Protein AF-A0A2R7RHM7-F1 (afdb_monomer)

Mean predicted aligned error: 9.83 Å

Nearest PDB structures (foldseek):
  3c5p-assembly1_D  TM=7.969E-01  e=5.702E-11  Bacillus anthracis str. Sterne
  6i4y-assembly1_B-2  TM=5.539E-01  e=7.626E+00  Homo sapiens
  7l3n-assembly1_A  TM=1.048E-01  e=3.727E+00  Severe acute respiratory syndrome coronavirus 2

Radius of gyration: 20.87 Å; Cα contacts (8 Å, |Δi|>4): 486; chains: 1; bounding box: 53×49×62 Å

Sequence (222 aa):
MAEKSLMALKAHSASGGISTESFGTSAWTFRYQTFIADRYVRPAWYDTQTFGGDNRGFGAWHDSFRTRADMTFYFDSRYSIQSMHFGKATGITKEYHCTLHSFNNCSYVKQAQESTDGIRIMDKRAYGSYRVARIEHDSAIPIRPHGAMWGLTPTPGITYTMDVLYWPNGFSVTGFHDGAPSHELWGGWVPGEYIPIMTHNRACDFGPGLAGFCKVNFNIKI

Structure (mmCIF, N/CA/C/O backbone):
data_AF-A0A2R7RHM7-F1
#
_entry.id   AF-A0A2R7RHM7-F1
#
loop_
_atom_site.group_PDB
_atom_site.id
_atom_site.type_symbol
_atom_site.label_atom_id
_atom_site.label_alt_id
_atom_site.label_comp_id
_atom_site.label_asym_id
_atom_site.label_entity_id
_atom_site.label_seq_id
_atom_site.pdbx_PDB_ins_code
_atom_site.Cartn_x
_atom_site.Cartn_y
_atom_site.Cartn_z
_atom_site.occupancy
_atom_site.B_iso_or_equiv
_atom_site.auth_seq_id
_atom_site.auth_comp_id
_atom_site.auth_asym_id
_atom_site.auth_atom_id
_atom_site.pdbx_PDB_model_num
ATOM 1 N N . MET A 1 1 ? -35.047 -8.784 18.116 1.00 36.72 1 MET A N 1
ATOM 2 C CA . MET A 1 1 ? -33.968 -9.206 19.031 1.00 36.72 1 MET A CA 1
ATOM 3 C C . MET A 1 1 ? -33.652 -10.649 18.695 1.00 36.72 1 MET A C 1
ATOM 5 O O . MET A 1 1 ? -34.474 -11.503 18.982 1.00 36.72 1 MET A O 1
ATOM 9 N N . ALA A 1 2 ? -32.556 -10.884 17.977 1.00 29.14 2 ALA A N 1
ATOM 10 C CA . ALA A 1 2 ? -32.079 -12.211 17.604 1.00 29.14 2 ALA A CA 1
ATOM 11 C C . ALA A 1 2 ? -30.579 -12.267 17.927 1.00 29.14 2 ALA A C 1
ATOM 13 O O . ALA A 1 2 ? -29.822 -11.380 17.533 1.00 29.14 2 ALA A O 1
ATOM 14 N N . GLU A 1 3 ? -30.235 -13.252 18.752 1.00 30.03 3 GLU A N 1
ATOM 15 C CA . GLU A 1 3 ? -28.944 -13.573 19.369 1.00 30.03 3 GLU A CA 1
ATOM 16 C C . GLU A 1 3 ? -27.804 -13.688 18.347 1.00 30.03 3 GLU A C 1
ATOM 18 O O . GLU A 1 3 ? -27.954 -14.277 17.283 1.00 30.03 3 GLU A O 1
ATOM 23 N N . LYS A 1 4 ? -26.646 -13.058 18.589 1.00 33.94 4 LYS A N 1
ATOM 24 C CA . LYS A 1 4 ? -25.530 -13.647 19.362 1.00 33.94 4 LYS A CA 1
ATOM 25 C C . LYS A 1 4 ? -25.252 -15.111 18.993 1.00 33.94 4 LYS A C 1
ATOM 27 O O . LYS A 1 4 ? -25.330 -15.994 19.837 1.00 33.94 4 LYS A O 1
ATOM 32 N N . SER A 1 5 ? -24.884 -15.368 17.742 1.00 35.22 5 SER A N 1
ATOM 33 C CA . SER A 1 5 ? -24.269 -16.646 17.378 1.00 35.22 5 SER A CA 1
ATOM 34 C C . SER A 1 5 ? -23.241 -16.457 16.272 1.00 35.22 5 SER A C 1
ATOM 36 O O . SER A 1 5 ? -23.480 -16.754 15.112 1.00 35.22 5 SER A O 1
ATOM 38 N N . LEU A 1 6 ? -22.100 -15.886 16.641 1.00 32.69 6 LEU A N 1
ATOM 39 C CA . LEU A 1 6 ? -20.814 -16.054 15.970 1.00 32.69 6 LEU A CA 1
ATOM 40 C C . LEU A 1 6 ? -19.756 -15.543 16.952 1.00 32.69 6 LEU A C 1
ATOM 42 O O . LEU A 1 6 ? -19.958 -14.511 17.581 1.00 32.69 6 LEU A O 1
ATOM 46 N N . MET A 1 7 ? -18.646 -16.267 17.077 1.00 41.66 7 MET A N 1
ATOM 47 C CA . MET A 1 7 ? -17.511 -16.014 17.984 1.00 41.66 7 MET A CA 1
ATOM 48 C C . MET A 1 7 ? -17.576 -16.692 19.361 1.00 41.66 7 MET A C 1
ATOM 50 O O . MET A 1 7 ? -17.367 -16.080 20.402 1.00 41.66 7 MET A O 1
ATOM 54 N N . ALA A 1 8 ? -17.753 -18.013 19.348 1.00 32.62 8 ALA A N 1
ATOM 55 C CA . ALA A 1 8 ? -17.133 -18.885 20.341 1.00 32.62 8 ALA A CA 1
ATOM 56 C C . ALA A 1 8 ? -16.072 -19.740 19.629 1.00 32.62 8 ALA A C 1
ATOM 58 O O . ALA A 1 8 ? -16.381 -20.806 19.096 1.00 32.62 8 ALA A O 1
ATOM 59 N N . LEU A 1 9 ? -14.819 -19.273 19.583 1.00 34.00 9 LEU A N 1
ATOM 60 C CA . LEU A 1 9 ? -13.697 -20.157 19.266 1.00 34.00 9 LEU A CA 1
ATOM 61 C C . LEU A 1 9 ? -13.471 -21.062 20.486 1.00 34.00 9 LEU A C 1
ATOM 63 O O . LEU A 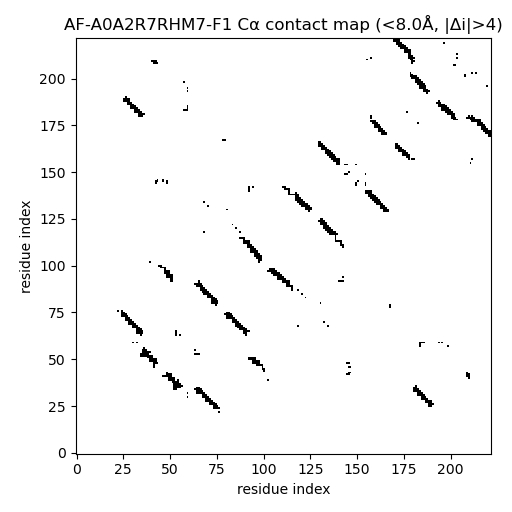1 9 ? -12.973 -20.626 21.522 1.00 34.00 9 LEU A O 1
ATOM 67 N N . LYS A 1 10 ? -13.878 -22.331 20.372 1.00 29.78 10 LYS A N 1
ATOM 68 C CA . LYS A 1 10 ? -13.499 -23.399 21.304 1.00 29.78 10 LYS A CA 1
ATOM 69 C C . LYS A 1 10 ? -11.994 -23.640 21.176 1.00 29.78 10 LYS A C 1
ATOM 71 O O . LYS A 1 10 ? -11.551 -24.270 20.220 1.00 29.78 10 LYS A O 1
ATOM 76 N N . ALA A 1 11 ? -11.224 -23.197 22.162 1.00 33.34 11 ALA A N 1
ATOM 77 C CA . ALA A 1 11 ? -9.890 -23.730 22.395 1.00 33.34 11 ALA A CA 1
ATOM 78 C C . ALA A 1 11 ? -10.031 -25.167 22.931 1.00 33.34 11 ALA A C 1
ATOM 80 O O . ALA A 1 11 ? -10.492 -25.377 24.051 1.00 33.34 11 ALA A O 1
ATOM 81 N N . HIS A 1 12 ? -9.680 -26.169 22.123 1.00 29.77 12 HIS A N 1
ATOM 82 C CA . HIS A 1 12 ? -9.321 -27.490 22.639 1.00 29.77 12 HIS A CA 1
ATOM 83 C C . HIS A 1 12 ? -7.878 -27.391 23.141 1.00 29.77 12 HIS A C 1
ATOM 85 O O . HIS A 1 12 ? -6.960 -27.323 22.326 1.00 29.77 12 HIS A O 1
ATOM 91 N N . SER A 1 13 ? -7.667 -27.358 24.460 1.00 32.72 13 SER A N 1
ATOM 92 C CA . SER A 1 13 ? -6.345 -27.599 25.042 1.00 32.72 13 SER A CA 1
ATOM 93 C C . SER A 1 13 ? -6.304 -28.995 25.658 1.00 32.72 13 SER A C 1
ATOM 95 O O . SER A 1 13 ? -7.173 -29.391 26.437 1.00 32.72 13 SER A O 1
ATOM 97 N N . ALA A 1 14 ? -5.290 -29.759 25.259 1.00 33.41 14 ALA A N 1
ATOM 98 C CA . ALA A 1 14 ? -4.856 -30.931 25.992 1.00 33.41 14 ALA A CA 1
ATOM 99 C C . ALA A 1 14 ? -4.182 -30.478 27.299 1.00 33.41 14 ALA A C 1
ATOM 101 O O . ALA A 1 14 ? -3.513 -29.449 27.361 1.00 33.41 14 ALA A O 1
ATOM 102 N N . SER A 1 15 ? -4.427 -31.270 28.335 1.00 38.25 15 SER A N 1
ATOM 103 C CA . SER A 1 15 ? -4.038 -31.141 29.738 1.00 38.25 15 SER A CA 1
ATOM 104 C C . SER A 1 15 ? -2.627 -30.612 30.032 1.00 38.25 15 SER A C 1
ATOM 106 O O . SER A 1 15 ? -1.645 -31.189 29.567 1.00 38.25 15 SER A O 1
ATOM 108 N N . GLY A 1 16 ? -2.540 -29.660 30.971 1.00 32.72 16 GLY A N 1
ATOM 109 C CA . GLY A 1 16 ? -1.371 -29.500 31.843 1.00 32.72 16 GLY A CA 1
ATOM 110 C C . GLY A 1 16 ? -1.040 -28.061 32.248 1.00 32.72 16 GLY A C 1
ATOM 111 O O . GLY A 1 16 ? -0.305 -27.391 31.538 1.00 32.72 16 GLY A O 1
ATOM 112 N N . GLY A 1 17 ? -1.492 -27.638 33.437 1.00 30.08 17 GLY A N 1
ATOM 113 C CA . GLY A 1 17 ? -0.902 -26.518 34.190 1.00 30.08 17 GLY A CA 1
ATOM 114 C C . GLY A 1 17 ? -1.612 -25.167 34.056 1.00 30.08 17 GLY A C 1
ATOM 115 O O . GLY A 1 17 ? -1.631 -24.551 33.000 1.00 30.08 17 GLY A O 1
ATOM 116 N N . ILE A 1 18 ? -2.182 -24.695 35.165 1.00 42.19 18 ILE A N 1
ATOM 117 C CA . ILE A 1 18 ? -2.870 -23.407 35.296 1.00 42.19 18 ILE A CA 1
ATOM 118 C C . ILE A 1 18 ? -1.846 -22.265 35.384 1.00 42.19 18 ILE A C 1
ATOM 120 O O . ILE A 1 18 ? -1.070 -22.203 36.333 1.00 42.19 18 ILE A O 1
ATOM 124 N N . SER A 1 19 ? -1.948 -21.306 34.464 1.00 31.44 19 SER A N 1
ATOM 125 C CA . SER A 1 19 ? -1.828 -19.875 34.763 1.00 31.44 19 SER A CA 1
ATOM 126 C C . SER A 1 19 ? -2.984 -19.139 34.078 1.00 31.44 19 SER A C 1
ATOM 128 O O . SER A 1 19 ? -2.899 -18.630 32.964 1.00 31.44 19 SER A O 1
ATOM 130 N N . THR A 1 20 ? -4.136 -19.121 34.741 1.00 48.34 20 THR A N 1
ATOM 131 C CA . THR A 1 20 ? -5.203 -18.175 34.417 1.00 48.34 20 THR A CA 1
ATOM 132 C C . THR A 1 20 ? -4.776 -16.800 34.909 1.00 48.34 20 THR A C 1
ATOM 134 O O . THR A 1 20 ? -4.990 -16.518 36.077 1.00 48.34 20 THR A O 1
ATOM 137 N N . GLU A 1 21 ? -4.158 -15.993 34.044 1.00 43.22 21 GLU A N 1
ATOM 138 C CA . GLU A 1 21 ? -4.383 -14.542 33.937 1.00 43.22 21 GLU A CA 1
ATOM 139 C C . GLU A 1 21 ? -3.816 -14.025 32.608 1.00 43.22 21 GLU A C 1
ATOM 141 O O . GLU A 1 21 ? -2.620 -13.827 32.421 1.00 43.22 21 GLU A O 1
ATOM 146 N N . SER A 1 22 ? -4.723 -13.799 31.665 1.00 37.84 22 SER A N 1
ATOM 147 C CA . SER A 1 22 ? -4.556 -12.863 30.564 1.00 37.84 22 SER A CA 1
ATOM 148 C C . SER A 1 22 ? -5.971 -12.510 30.128 1.00 37.84 22 SER A C 1
ATOM 150 O O . SER A 1 22 ? -6.571 -13.183 29.292 1.00 37.84 22 SER A O 1
ATOM 152 N N . PHE A 1 23 ? -6.545 -11.451 30.703 1.00 44.59 23 PHE A N 1
ATOM 153 C CA . PHE A 1 23 ? -7.548 -10.682 29.964 1.00 44.59 23 PHE A CA 1
ATOM 154 C C . PHE A 1 23 ? -6.786 -9.905 28.887 1.00 44.59 23 PHE A C 1
ATOM 156 O O . PHE A 1 23 ? -6.621 -8.691 28.972 1.00 44.59 23 PHE A O 1
ATOM 163 N N . GLY A 1 24 ? -6.206 -10.648 27.939 1.00 47.78 24 GLY A N 1
ATOM 164 C CA . GLY A 1 24 ? -5.398 -10.107 26.866 1.00 47.78 24 GLY A CA 1
ATOM 165 C C . GLY A 1 24 ? -6.271 -9.167 26.062 1.00 47.78 24 GLY A C 1
ATOM 166 O O . GLY A 1 24 ? -7.342 -9.558 25.597 1.00 47.78 24 GLY A O 1
ATOM 167 N N . THR A 1 25 ? -5.839 -7.916 25.953 1.00 58.19 25 THR A N 1
ATOM 168 C CA . THR A 1 25 ? -6.432 -6.922 25.065 1.00 58.19 25 THR A CA 1
ATOM 169 C C . THR A 1 25 ? -6.709 -7.575 23.716 1.00 58.19 25 THR A C 1
ATOM 171 O O . THR A 1 25 ? -5.792 -7.964 22.995 1.00 58.19 25 THR A O 1
ATOM 174 N N . SER A 1 26 ? -7.990 -7.751 23.387 1.00 82.19 26 SER A N 1
ATOM 175 C CA . SER A 1 26 ? -8.360 -8.220 22.056 1.00 82.19 26 SER A CA 1
ATOM 176 C C . SER A 1 26 ? -7.985 -7.098 21.099 1.00 82.19 26 SER A C 1
ATOM 178 O O . SER A 1 26 ? -8.381 -5.952 21.318 1.00 82.19 26 SER A O 1
ATOM 180 N N . ALA A 1 27 ? -7.160 -7.394 20.101 1.00 91.19 27 ALA A N 1
ATOM 181 C CA . ALA A 1 27 ? -6.689 -6.403 19.146 1.00 91.19 27 ALA A CA 1
ATOM 182 C C . ALA A 1 27 ? -7.257 -6.718 17.766 1.00 91.19 27 ALA A C 1
ATOM 184 O O . ALA A 1 27 ? -7.122 -7.844 17.298 1.00 91.19 27 ALA A O 1
ATOM 185 N N . TRP A 1 28 ? -7.877 -5.741 17.112 1.00 93.06 28 TRP A N 1
ATOM 186 C CA . TRP A 1 28 ? -8.301 -5.865 15.717 1.00 93.06 28 TRP A CA 1
ATOM 187 C C . TRP A 1 28 ? -7.399 -5.014 14.841 1.00 93.06 28 TRP A C 1
ATOM 189 O O . TRP A 1 28 ? -7.232 -3.826 15.114 1.00 93.06 28 TRP A O 1
ATOM 199 N N . THR A 1 29 ? -6.858 -5.582 13.768 1.00 95.31 29 THR A N 1
ATOM 200 C CA . THR A 1 29 ? -6.030 -4.834 12.818 1.00 95.31 29 THR A CA 1
ATOM 201 C C . THR A 1 29 ? -6.712 -4.732 11.469 1.00 95.31 29 THR A C 1
ATOM 203 O O . THR A 1 29 ? -7.230 -5.719 10.962 1.00 95.31 29 THR A O 1
ATOM 206 N N . PHE A 1 30 ? -6.651 -3.547 10.869 1.00 96.81 30 PHE A N 1
ATOM 207 C CA . PHE A 1 30 ? -6.853 -3.336 9.442 1.00 96.81 30 PHE A CA 1
ATOM 208 C C . PHE A 1 30 ? -5.502 -3.178 8.764 1.00 96.81 30 PHE A C 1
ATOM 210 O O . PHE A 1 30 ? -4.682 -2.386 9.223 1.00 96.81 30 PHE A O 1
ATOM 217 N N . ARG A 1 31 ? -5.290 -3.892 7.661 1.00 97.06 31 ARG A N 1
ATOM 218 C CA . ARG A 1 31 ? -4.111 -3.763 6.806 1.00 97.06 31 ARG A CA 1
ATOM 219 C C . ARG A 1 31 ? -4.545 -3.351 5.416 1.00 97.06 31 ARG A C 1
ATOM 221 O O . ARG A 1 31 ? -5.221 -4.114 4.733 1.00 97.06 31 ARG A O 1
ATOM 228 N N . TYR A 1 32 ? -4.119 -2.168 5.000 1.00 97.56 32 TYR A N 1
ATOM 229 C CA . TYR A 1 32 ? -4.270 -1.688 3.637 1.00 97.56 32 TYR A CA 1
ATOM 230 C C . TYR A 1 32 ? -2.940 -1.853 2.910 1.00 97.56 32 TYR A C 1
ATOM 232 O O . TYR A 1 32 ? -1.912 -1.369 3.388 1.00 97.56 32 TYR A O 1
ATOM 240 N N . GLN A 1 33 ? -2.941 -2.513 1.758 1.00 96.44 33 GLN A N 1
ATOM 241 C CA . GLN A 1 33 ? -1.763 -2.652 0.910 1.00 96.44 33 GLN A CA 1
ATOM 242 C C . GLN A 1 33 ? -2.075 -2.298 -0.536 1.00 96.44 33 GLN A C 1
ATOM 244 O O . GLN A 1 33 ? -3.191 -2.466 -1.023 1.00 96.44 33 GLN A O 1
ATOM 249 N N . THR A 1 34 ? -1.043 -1.840 -1.230 1.00 95.56 34 THR A N 1
ATOM 250 C CA . THR A 1 34 ? -1.059 -1.674 -2.680 1.00 95.56 34 THR A CA 1
ATOM 251 C C . THR A 1 34 ? 0.052 -2.503 -3.302 1.00 95.56 34 THR A C 1
ATOM 253 O O . THR A 1 34 ? 1.104 -2.706 -2.688 1.00 95.56 34 THR A O 1
ATOM 256 N N . PHE A 1 35 ? -0.163 -3.027 -4.507 1.00 95.19 35 PHE A N 1
ATOM 257 C CA . PHE A 1 35 ? 0.847 -3.814 -5.215 1.00 95.19 35 PHE A CA 1
ATOM 258 C C . PHE A 1 35 ? 0.620 -3.861 -6.719 1.00 95.19 35 PHE A C 1
ATOM 260 O O . PHE A 1 35 ? -0.489 -3.707 -7.221 1.00 95.19 35 PHE A O 1
ATOM 267 N N . ILE A 1 36 ? 1.689 -4.139 -7.452 1.00 93.19 36 ILE A N 1
ATOM 268 C CA . ILE A 1 36 ? 1.668 -4.372 -8.890 1.00 93.19 36 ILE A CA 1
ATOM 269 C C . ILE A 1 36 ? 1.701 -5.885 -9.107 1.00 93.19 36 ILE A C 1
ATOM 271 O O . ILE A 1 36 ? 2.746 -6.506 -8.965 1.00 93.19 36 ILE A O 1
ATOM 275 N N . ALA A 1 37 ? 0.558 -6.482 -9.448 1.00 93.75 37 ALA A N 1
ATOM 276 C CA . ALA A 1 37 ? 0.445 -7.929 -9.673 1.00 93.75 37 ALA A CA 1
ATOM 277 C C . ALA A 1 37 ? 1.457 -8.522 -10.678 1.00 93.75 37 ALA A C 1
ATOM 279 O O . ALA A 1 37 ? 1.878 -9.664 -10.520 1.00 93.75 37 ALA A O 1
ATOM 280 N N . ASP A 1 38 ? 1.870 -7.752 -11.687 1.00 92.69 38 ASP A N 1
ATOM 281 C CA . ASP A 1 38 ? 2.785 -8.227 -12.726 1.00 92.69 38 ASP A CA 1
ATOM 282 C C . ASP A 1 38 ? 4.233 -8.224 -12.242 1.00 92.69 38 ASP A C 1
ATOM 284 O O . ASP A 1 38 ? 4.611 -7.493 -11.329 1.00 92.69 38 ASP A O 1
ATOM 288 N N . ARG A 1 39 ? 5.086 -8.993 -12.917 1.00 93.75 39 ARG A N 1
ATOM 289 C CA . ARG A 1 39 ? 6.536 -8.939 -12.699 1.00 93.75 39 ARG A CA 1
ATOM 290 C C . ARG A 1 39 ? 7.166 -7.643 -13.202 1.00 93.75 39 ARG A C 1
ATOM 292 O O . ARG A 1 39 ? 8.095 -7.133 -12.581 1.00 93.75 39 ARG A O 1
ATOM 299 N N . TYR A 1 40 ? 6.676 -7.132 -14.323 1.00 91.94 40 TYR A N 1
ATOM 300 C CA . TYR A 1 40 ? 7.181 -5.931 -14.972 1.00 91.94 40 TYR A CA 1
ATOM 301 C C . TYR A 1 40 ? 6.019 -5.109 -15.507 1.00 91.94 40 TYR A C 1
ATOM 303 O O . TYR A 1 40 ? 5.051 -5.664 -16.024 1.00 91.94 40 TYR A O 1
ATOM 311 N N . VAL A 1 41 ? 6.139 -3.790 -15.420 1.00 88.69 41 VAL A N 1
ATOM 312 C CA . VAL A 1 41 ? 5.184 -2.847 -16.005 1.00 88.69 41 VAL A CA 1
ATOM 313 C C . VAL A 1 41 ? 5.927 -1.738 -16.726 1.00 88.69 41 VAL A C 1
ATOM 315 O O . VAL A 1 41 ? 7.010 -1.327 -16.305 1.00 88.69 41 VAL A O 1
ATOM 318 N N . ARG A 1 42 ? 5.344 -1.232 -17.814 1.00 86.38 42 ARG A N 1
ATOM 319 C CA . ARG A 1 42 ? 5.879 -0.060 -18.510 1.00 86.38 42 ARG A CA 1
ATOM 320 C C . ARG A 1 42 ? 5.023 1.167 -18.243 1.00 86.38 42 ARG A C 1
ATOM 322 O O . ARG A 1 42 ? 3.800 1.063 -18.340 1.00 86.38 42 ARG A O 1
ATOM 329 N N . PRO A 1 43 ? 5.644 2.328 -17.982 1.00 78.94 43 PRO A N 1
ATOM 330 C CA . PRO A 1 43 ? 4.921 3.590 -17.930 1.00 78.94 43 PRO A CA 1
ATOM 331 C C . PRO A 1 43 ? 4.409 4.021 -19.307 1.00 78.94 43 PRO A C 1
ATOM 333 O O . PRO A 1 43 ? 3.347 4.631 -19.396 1.00 78.94 43 PRO A O 1
ATOM 336 N N . ALA A 1 44 ? 5.140 3.691 -20.376 1.00 78.62 44 ALA A N 1
ATOM 337 C CA . ALA A 1 44 ? 4.777 3.988 -21.754 1.00 78.62 44 ALA A CA 1
ATOM 338 C C . ALA A 1 44 ? 5.116 2.803 -22.668 1.00 78.62 44 ALA A C 1
ATOM 340 O O . ALA A 1 44 ? 6.157 2.167 -22.527 1.00 78.62 44 ALA A O 1
ATOM 341 N N . TRP A 1 45 ? 4.240 2.500 -23.628 1.00 76.88 45 TRP A N 1
ATOM 342 C CA . TRP A 1 45 ? 4.395 1.336 -24.511 1.00 76.88 45 TRP A CA 1
ATOM 343 C C . TRP A 1 45 ? 5.563 1.462 -25.505 1.00 76.88 45 TRP A C 1
ATOM 345 O O . TRP A 1 45 ? 6.063 0.443 -25.982 1.00 76.88 45 TRP A O 1
ATOM 355 N N . TYR A 1 46 ? 5.983 2.694 -25.806 1.00 78.44 46 TYR A N 1
ATOM 356 C CA . TYR A 1 46 ? 7.053 3.032 -26.752 1.00 78.44 46 TYR A CA 1
ATOM 357 C C . TYR A 1 46 ? 8.430 3.214 -26.089 1.00 78.44 46 TYR A C 1
ATOM 359 O O . TYR A 1 46 ? 9.398 3.514 -26.782 1.00 78.44 46 TYR A O 1
ATOM 367 N N . ASP A 1 47 ? 8.527 3.068 -24.766 1.00 82.31 47 ASP A N 1
ATOM 368 C CA . ASP A 1 47 ? 9.767 3.255 -24.011 1.00 82.31 47 ASP A CA 1
ATOM 369 C C . ASP A 1 47 ? 10.349 1.908 -23.542 1.00 82.31 47 ASP A C 1
ATOM 371 O O . ASP A 1 47 ? 9.627 0.926 -23.343 1.00 82.31 47 ASP A O 1
ATOM 375 N N . THR A 1 48 ? 11.671 1.847 -23.384 1.00 88.94 48 THR A N 1
ATOM 376 C CA . THR A 1 48 ? 12.391 0.688 -22.834 1.00 88.94 48 THR A CA 1
ATOM 377 C C . THR A 1 48 ? 12.444 0.716 -21.310 1.00 88.94 48 THR A C 1
ATOM 379 O O . THR A 1 48 ? 12.661 -0.336 -20.691 1.00 88.94 48 THR A O 1
ATOM 382 N N . GLN A 1 49 ? 12.195 1.876 -20.691 1.00 91.25 49 GLN A N 1
ATOM 383 C CA . GLN A 1 49 ? 12.075 1.980 -19.245 1.00 91.25 49 GLN A CA 1
ATOM 384 C C . GLN A 1 49 ? 10.948 1.087 -18.728 1.00 91.25 49 GLN A C 1
ATOM 386 O O . GLN A 1 49 ? 9.816 1.089 -19.215 1.00 91.25 49 GLN A O 1
ATOM 391 N N . THR A 1 50 ? 11.276 0.287 -17.725 1.00 91.69 50 THR A N 1
ATOM 392 C CA . THR A 1 50 ? 10.380 -0.704 -17.147 1.00 91.69 50 THR A CA 1
ATOM 393 C C . THR A 1 50 ? 10.526 -0.686 -15.634 1.00 91.69 50 THR A C 1
ATOM 395 O O . THR A 1 50 ? 11.639 -0.656 -15.116 1.00 91.69 50 THR A O 1
ATOM 398 N N . PHE A 1 51 ? 9.414 -0.756 -14.910 1.00 92.75 51 PHE A N 1
ATOM 399 C CA . PHE A 1 51 ? 9.424 -0.925 -13.462 1.00 92.75 51 PHE A CA 1
ATOM 400 C C . PHE A 1 51 ? 9.205 -2.384 -13.087 1.00 92.75 51 PHE A C 1
ATOM 402 O O . PHE A 1 51 ? 8.391 -3.083 -13.693 1.00 92.75 51 PHE A O 1
ATOM 409 N N . GLY A 1 52 ? 9.928 -2.843 -12.068 1.00 94.38 52 GLY A N 1
ATOM 410 C CA . GLY A 1 52 ? 9.632 -4.109 -11.410 1.00 94.38 52 GLY A CA 1
ATOM 411 C C . GLY A 1 52 ? 8.321 -4.004 -10.638 1.00 94.38 52 GLY A C 1
ATOM 412 O O . GLY A 1 52 ? 8.150 -3.086 -9.835 1.00 94.38 52 GLY A O 1
ATOM 413 N N . GLY A 1 53 ? 7.414 -4.943 -10.876 1.00 93.56 53 GLY A N 1
ATOM 414 C CA . GLY A 1 53 ? 6.236 -5.125 -10.042 1.00 93.56 53 GLY A CA 1
ATOM 415 C C . GLY A 1 53 ? 6.483 -6.123 -8.912 1.00 93.56 53 GLY A C 1
ATOM 416 O O . GLY A 1 53 ? 7.610 -6.555 -8.664 1.00 93.56 53 GLY A O 1
ATOM 417 N N . ASP A 1 54 ? 5.416 -6.459 -8.199 1.00 95.81 54 ASP A N 1
ATOM 418 C CA . ASP A 1 54 ? 5.437 -7.325 -7.020 1.00 95.81 54 ASP A CA 1
ATOM 419 C C . ASP A 1 54 ? 5.254 -8.810 -7.366 1.00 95.81 54 ASP A C 1
ATOM 421 O O . ASP A 1 54 ? 5.490 -9.657 -6.508 1.00 95.81 54 ASP A O 1
ATOM 425 N N . ASN A 1 55 ? 4.870 -9.129 -8.613 1.00 95.69 55 ASN A N 1
ATOM 426 C CA . ASN A 1 55 ? 4.712 -10.495 -9.126 1.00 95.69 55 ASN A CA 1
ATOM 427 C C . ASN A 1 55 ? 3.920 -11.416 -8.181 1.00 95.69 55 ASN A C 1
ATOM 429 O O . ASN A 1 55 ? 4.376 -12.506 -7.819 1.00 95.69 55 ASN A O 1
ATOM 433 N N . ARG A 1 56 ? 2.757 -10.950 -7.726 1.00 96.44 56 ARG A N 1
ATOM 434 C CA . ARG A 1 56 ? 1.954 -11.643 -6.717 1.00 96.44 56 ARG A CA 1
ATOM 435 C C . ARG A 1 56 ? 0.461 -11.449 -6.927 1.00 96.44 56 ARG A C 1
ATOM 437 O O . ARG A 1 56 ? 0.039 -10.553 -7.652 1.00 96.44 56 ARG A O 1
ATOM 444 N N . GLY A 1 57 ? -0.324 -12.275 -6.241 1.00 96.50 57 GLY A N 1
ATOM 445 C CA . GLY A 1 57 ? -1.759 -12.076 -6.067 1.00 96.50 57 GLY A CA 1
ATOM 446 C C . GLY A 1 57 ? -2.089 -11.300 -4.791 1.00 96.50 57 GLY A C 1
ATOM 447 O O . GLY A 1 57 ? -1.215 -10.724 -4.138 1.00 96.50 57 GLY A O 1
ATOM 448 N N . PHE A 1 58 ? -3.372 -11.307 -4.446 1.00 96.94 58 PHE A N 1
ATOM 449 C CA . PHE A 1 58 ? -3.883 -10.764 -3.192 1.00 96.94 58 PHE A CA 1
ATOM 450 C C . PHE A 1 58 ? -3.451 -11.623 -2.000 1.00 96.94 58 PHE A C 1
ATOM 452 O O . PHE A 1 58 ? -3.504 -12.851 -2.070 1.00 96.94 58 PHE A O 1
ATOM 459 N N . GLY A 1 59 ? -3.070 -10.981 -0.898 1.00 96.19 59 GLY A N 1
ATOM 460 C CA . GLY A 1 59 ? -2.740 -11.671 0.345 1.00 96.19 59 GLY A CA 1
ATOM 461 C C . GLY A 1 59 ? -2.196 -10.742 1.427 1.00 96.19 59 GLY A C 1
ATOM 462 O O . GLY A 1 59 ? -1.215 -10.032 1.214 1.00 96.19 59 GLY A O 1
ATOM 463 N N . ALA A 1 60 ? -2.780 -10.827 2.625 1.00 94.69 60 ALA A N 1
ATOM 464 C CA . ALA A 1 60 ? -2.463 -9.967 3.772 1.00 94.69 60 ALA A CA 1
ATOM 465 C C . ALA A 1 60 ? -0.999 -10.026 4.246 1.00 94.69 60 ALA A C 1
ATOM 467 O O . ALA A 1 60 ? -0.523 -9.113 4.924 1.00 94.69 60 ALA A O 1
ATOM 468 N N . TRP A 1 61 ? -0.299 -11.122 3.954 1.00 93.81 61 TRP A N 1
ATOM 469 C CA . TRP A 1 61 ? 1.027 -11.429 4.499 1.00 93.81 61 TRP A CA 1
ATOM 470 C C . TRP A 1 61 ? 2.144 -11.339 3.457 1.00 93.81 61 TRP A C 1
ATOM 472 O O . TRP A 1 61 ? 3.266 -11.746 3.726 1.00 93.81 61 TRP A O 1
ATOM 482 N N . HIS A 1 62 ? 1.864 -10.803 2.266 1.00 95.12 62 HIS A N 1
ATOM 483 C CA . HIS A 1 62 ? 2.897 -10.631 1.249 1.00 95.12 62 HIS A CA 1
ATOM 484 C C . HIS A 1 62 ? 3.880 -9.520 1.609 1.00 95.12 62 HIS A C 1
ATOM 486 O O . HIS A 1 62 ? 3.475 -8.371 1.797 1.00 95.12 62 HIS A O 1
ATOM 492 N N . ASP A 1 63 ? 5.172 -9.843 1.596 1.00 93.88 63 ASP A N 1
ATOM 493 C CA . ASP A 1 63 ? 6.258 -8.899 1.892 1.00 93.88 63 ASP A CA 1
ATOM 494 C C . ASP A 1 63 ? 6.614 -7.965 0.728 1.00 93.88 63 ASP A C 1
ATOM 496 O O . ASP A 1 63 ? 7.234 -6.927 0.942 1.00 93.88 63 ASP A O 1
ATOM 500 N N . SER A 1 64 ? 6.190 -8.289 -0.498 1.00 94.88 64 SER A N 1
ATOM 501 C CA . SER A 1 64 ? 6.311 -7.379 -1.644 1.00 94.88 64 SER A CA 1
ATOM 502 C C . SER A 1 64 ? 5.061 -6.511 -1.757 1.00 94.88 64 SER A C 1
ATOM 504 O O . SER A 1 64 ? 3.952 -7.026 -1.873 1.00 94.88 64 SER A O 1
ATOM 506 N N . PHE A 1 65 ? 5.207 -5.193 -1.723 1.00 95.50 65 PHE A N 1
ATOM 507 C CA . PHE A 1 65 ? 4.110 -4.233 -1.866 1.00 95.50 65 PHE A CA 1
ATOM 508 C C . PHE A 1 65 ? 4.658 -2.893 -2.365 1.00 95.50 65 PHE A C 1
ATOM 510 O O . PHE A 1 65 ? 5.858 -2.643 -2.278 1.00 95.50 65 PHE A O 1
ATOM 517 N N . ARG A 1 66 ? 3.786 -2.007 -2.858 1.00 93.81 66 ARG A N 1
ATOM 518 C CA . ARG A 1 66 ? 4.127 -0.603 -3.125 1.00 93.81 66 ARG A CA 1
ATOM 519 C C . ARG A 1 66 ? 3.999 0.213 -1.850 1.00 93.81 66 ARG A C 1
ATOM 521 O O . ARG A 1 66 ? 4.978 0.825 -1.439 1.00 93.81 66 ARG A O 1
ATOM 528 N N . THR A 1 67 ? 2.856 0.134 -1.174 1.00 95.69 67 THR A N 1
ATOM 529 C CA . THR A 1 67 ? 2.646 0.726 0.153 1.00 95.69 67 THR A CA 1
ATOM 530 C C . THR A 1 67 ? 1.861 -0.207 1.071 1.00 95.69 67 THR A C 1
ATOM 532 O O . THR A 1 67 ? 1.122 -1.081 0.614 1.00 95.69 67 THR A O 1
ATOM 535 N N . ARG A 1 68 ? 2.068 -0.055 2.381 1.00 96.81 68 ARG A N 1
ATOM 536 C CA . ARG A 1 68 ? 1.341 -0.747 3.448 1.00 96.81 68 ARG A CA 1
ATOM 537 C C . ARG A 1 68 ? 1.018 0.245 4.557 1.00 96.81 68 ARG A C 1
ATOM 539 O O . ARG A 1 68 ? 1.890 1.005 4.980 1.00 96.81 68 ARG A O 1
ATOM 546 N N . ALA A 1 69 ? -0.206 0.185 5.059 1.00 97.06 69 ALA A N 1
ATOM 547 C CA . ALA A 1 69 ? -0.635 0.904 6.244 1.00 97.06 69 ALA A CA 1
ATOM 548 C C . ALA A 1 69 ? -1.466 -0.023 7.141 1.00 97.06 69 ALA A C 1
ATOM 550 O O . ALA A 1 69 ? -2.446 -0.613 6.689 1.00 97.06 69 ALA A O 1
ATOM 551 N N . ASP A 1 70 ? -1.064 -0.135 8.403 1.00 96.06 70 ASP A N 1
ATOM 552 C CA . ASP A 1 70 ? -1.704 -0.969 9.415 1.00 96.06 70 ASP A CA 1
ATOM 553 C C . ASP A 1 70 ? -2.337 -0.068 10.490 1.00 96.06 70 ASP A C 1
ATOM 555 O O . ASP A 1 70 ? -1.699 0.868 10.980 1.00 96.06 70 ASP A O 1
ATOM 559 N N . MET A 1 71 ? -3.584 -0.353 10.870 1.00 94.88 71 MET A N 1
ATOM 560 C CA . MET A 1 71 ? -4.278 0.280 11.995 1.00 94.88 71 MET A CA 1
ATOM 561 C C . MET A 1 71 ? -4.783 -0.785 12.956 1.00 94.88 71 MET A C 1
ATOM 563 O O . MET A 1 71 ? -5.699 -1.536 12.623 1.00 94.88 71 MET A O 1
ATOM 567 N N . THR A 1 72 ? -4.205 -0.828 14.151 1.00 94.00 72 THR A N 1
ATOM 568 C CA . THR A 1 72 ? -4.552 -1.791 15.194 1.00 94.00 72 THR A CA 1
ATOM 569 C C . THR A 1 72 ? -5.307 -1.097 16.315 1.00 94.00 72 THR A C 1
ATOM 571 O O . THR A 1 72 ? -4.809 -0.146 16.912 1.00 94.00 72 THR A O 1
ATOM 574 N N . PHE A 1 73 ? -6.500 -1.593 16.615 1.00 91.88 73 PHE A N 1
ATOM 575 C CA . PHE A 1 73 ? -7.375 -1.136 17.685 1.00 91.88 73 PHE A CA 1
ATOM 576 C C . PHE A 1 73 ? -7.276 -2.103 18.857 1.00 91.88 73 PHE A C 1
ATOM 578 O O . PHE A 1 73 ? -7.483 -3.301 18.672 1.00 91.88 73 PHE A O 1
ATOM 585 N N . TYR A 1 74 ? -6.997 -1.589 20.052 1.00 90.81 74 TYR A N 1
ATOM 586 C CA . TYR A 1 74 ? -6.942 -2.388 21.273 1.00 90.81 74 TYR A CA 1
ATOM 587 C C . TYR A 1 74 ? -8.181 -2.132 22.115 1.00 90.81 74 TYR A C 1
ATOM 589 O O . TYR A 1 74 ? -8.502 -0.983 22.430 1.00 90.81 74 TYR A O 1
ATOM 597 N N . PHE A 1 75 ? -8.853 -3.214 22.491 1.00 87.50 75 PHE A N 1
ATOM 598 C CA . PHE A 1 75 ? -10.113 -3.172 23.216 1.00 87.50 75 PHE A CA 1
ATOM 599 C C . PHE A 1 75 ? -9.949 -3.636 24.663 1.00 87.50 75 PHE A C 1
ATOM 601 O O . PHE A 1 75 ? -9.143 -4.522 24.958 1.00 87.50 75 PHE A O 1
ATOM 608 N N . ASP A 1 76 ? -10.743 -3.054 25.561 1.00 87.31 76 ASP A N 1
ATOM 609 C CA . ASP A 1 76 ? -10.975 -3.630 26.886 1.00 87.31 76 ASP A CA 1
ATOM 610 C C . ASP A 1 76 ? -12.003 -4.776 26.846 1.00 87.31 76 ASP A C 1
ATOM 612 O O . ASP A 1 76 ? -12.562 -5.121 25.804 1.00 87.31 76 ASP A O 1
ATOM 616 N N . SER A 1 77 ? -12.292 -5.355 28.013 1.00 85.44 77 SER A N 1
ATOM 617 C CA . SER A 1 77 ? -13.268 -6.442 28.171 1.00 85.44 77 SER A CA 1
ATOM 618 C C . SER A 1 77 ? -14.720 -6.049 27.868 1.00 85.44 77 SER A C 1
ATOM 620 O O . SER A 1 77 ? -15.583 -6.921 27.782 1.00 85.44 77 SER A O 1
ATOM 622 N N . ARG A 1 78 ? -15.013 -4.754 27.708 1.00 85.62 78 ARG A N 1
ATOM 623 C CA . ARG A 1 78 ? -16.322 -4.216 27.310 1.00 85.62 78 ARG A CA 1
ATOM 624 C C . ARG A 1 78 ? -16.334 -3.774 25.846 1.00 85.62 78 ARG A C 1
ATOM 626 O O . ARG A 1 78 ? -17.291 -3.123 25.432 1.00 85.62 78 ARG A O 1
ATOM 633 N N . TYR A 1 79 ? -15.295 -4.111 25.080 1.00 83.00 79 TYR A N 1
ATOM 634 C CA . TYR A 1 79 ? -15.107 -3.702 23.691 1.00 83.00 79 TYR A CA 1
ATOM 635 C C . TYR A 1 79 ? -15.022 -2.181 23.494 1.00 83.00 79 TYR A C 1
ATOM 637 O O . TYR A 1 79 ? -15.320 -1.661 22.425 1.00 83.00 79 TYR A O 1
ATOM 645 N N . SER A 1 80 ? -14.576 -1.432 24.502 1.00 85.06 80 SER A N 1
ATOM 646 C CA . SER A 1 80 ? -14.234 -0.019 24.307 1.00 85.06 80 SER A CA 1
ATOM 647 C C . SER A 1 80 ? -12.791 0.110 23.825 1.00 85.06 80 SER A C 1
ATOM 649 O O . SER A 1 80 ? -11.897 -0.556 24.349 1.00 85.06 80 SER A O 1
ATOM 651 N N . ILE A 1 81 ? -12.549 0.981 22.837 1.00 86.44 81 ILE A N 1
ATOM 652 C CA . ILE A 1 81 ? -11.196 1.251 22.327 1.00 86.44 81 ILE A CA 1
ATOM 653 C C . ILE A 1 81 ? -10.380 1.971 23.403 1.00 86.44 81 ILE A C 1
ATOM 655 O O . ILE A 1 81 ? -10.654 3.127 23.741 1.00 86.44 81 ILE A O 1
ATOM 659 N N . GLN A 1 82 ? -9.340 1.299 23.880 1.00 87.50 82 GLN A N 1
ATOM 660 C CA . GLN A 1 82 ? -8.385 1.818 24.854 1.00 87.50 82 GLN A CA 1
ATOM 661 C C . GLN A 1 82 ? -7.255 2.581 24.163 1.00 87.50 82 GLN A C 1
ATOM 663 O O . GLN A 1 82 ? -6.941 3.713 24.532 1.00 87.50 82 GLN A O 1
ATOM 668 N N . SER A 1 83 ? -6.691 2.002 23.105 1.00 88.00 83 SER A N 1
ATOM 669 C CA . SER A 1 83 ? -5.599 2.600 22.339 1.00 88.00 83 SER A CA 1
ATOM 670 C C . SER A 1 83 ? -5.646 2.181 20.873 1.00 88.00 83 SER A C 1
ATOM 672 O O . SER A 1 83 ? -6.374 1.264 20.481 1.00 88.00 83 SER A O 1
ATOM 674 N N . MET A 1 84 ? -4.864 2.882 20.054 1.00 89.62 84 MET A N 1
ATOM 675 C CA . MET A 1 84 ? -4.628 2.531 18.661 1.00 89.62 84 MET A CA 1
ATOM 676 C C . MET A 1 84 ? -3.135 2.575 18.367 1.00 89.62 84 MET A C 1
ATOM 678 O O . MET A 1 84 ? -2.427 3.440 18.882 1.00 89.62 84 MET A O 1
ATOM 682 N N . HIS A 1 85 ? -2.670 1.648 17.538 1.00 92.62 85 HIS A N 1
ATOM 683 C CA . HIS A 1 85 ? -1.313 1.634 17.007 1.00 92.62 85 HIS A CA 1
ATOM 684 C C . HIS A 1 85 ? -1.359 1.689 15.489 1.00 92.62 85 HIS A C 1
ATOM 686 O O . HIS A 1 85 ? -2.229 1.092 14.854 1.00 92.62 85 HIS A O 1
ATOM 692 N N . PHE A 1 86 ? -0.396 2.402 14.917 1.00 94.44 86 PHE A N 1
ATOM 693 C CA . PHE A 1 86 ? -0.323 2.637 13.486 1.00 94.44 86 PHE A CA 1
ATOM 694 C C . PHE A 1 86 ? 1.037 2.202 12.950 1.00 94.44 86 PHE A C 1
ATOM 696 O O . PHE A 1 86 ? 2.073 2.522 13.534 1.00 94.44 86 PHE A O 1
ATOM 703 N N . GLY A 1 87 ? 1.024 1.483 11.832 1.00 95.44 87 GLY A N 1
ATOM 704 C CA . GLY A 1 87 ? 2.213 1.072 11.094 1.00 95.44 87 GLY A CA 1
ATOM 705 C C . GLY A 1 87 ? 2.135 1.566 9.657 1.00 95.44 87 GLY A C 1
ATOM 706 O O . GLY A 1 87 ? 1.060 1.591 9.064 1.00 95.44 87 GLY A O 1
ATOM 707 N N . LYS A 1 88 ? 3.269 1.962 9.081 1.00 96.38 88 LYS A N 1
ATOM 708 C CA . LYS A 1 88 ? 3.352 2.357 7.673 1.00 96.38 88 LYS A CA 1
ATOM 709 C C . LYS A 1 88 ? 4.668 1.908 7.061 1.00 96.38 88 LYS A C 1
ATOM 711 O O . LYS A 1 88 ? 5.701 1.941 7.725 1.00 96.38 88 LYS A O 1
ATOM 716 N N . ALA A 1 89 ? 4.620 1.493 5.802 1.00 96.44 89 ALA A N 1
ATOM 717 C CA . ALA A 1 89 ? 5.790 1.094 5.037 1.00 96.44 89 ALA A CA 1
ATOM 718 C C . ALA A 1 89 ? 5.583 1.364 3.543 1.00 96.44 89 ALA A C 1
ATOM 720 O O . ALA A 1 89 ? 4.469 1.290 3.023 1.00 96.44 89 ALA A O 1
ATOM 721 N N . THR A 1 90 ? 6.681 1.628 2.849 1.00 96.06 90 THR A N 1
ATOM 722 C CA . THR A 1 90 ? 6.763 1.733 1.390 1.00 96.06 90 THR A CA 1
ATOM 723 C C . THR A 1 90 ? 7.703 0.650 0.877 1.00 96.06 90 THR A C 1
ATOM 725 O O . THR A 1 90 ? 8.674 0.295 1.544 1.00 96.06 90 THR A O 1
ATOM 728 N N . GLY A 1 91 ? 7.414 0.090 -0.290 1.00 95.31 91 GLY A N 1
ATOM 729 C CA . GLY A 1 91 ? 8.286 -0.878 -0.939 1.00 95.31 91 GLY A CA 1
ATOM 730 C C . GLY A 1 91 ? 9.319 -0.229 -1.849 1.00 95.31 91 GLY A C 1
ATOM 731 O O . GLY A 1 91 ? 9.267 0.960 -2.171 1.00 95.31 91 GLY A O 1
ATOM 732 N N . ILE A 1 92 ? 10.266 -1.047 -2.299 1.00 95.50 92 ILE A N 1
ATOM 733 C CA . ILE A 1 92 ? 11.322 -0.617 -3.213 1.00 95.50 92 ILE A CA 1
ATOM 734 C C . ILE A 1 92 ? 10.778 -0.594 -4.646 1.00 95.50 92 ILE A C 1
ATOM 736 O O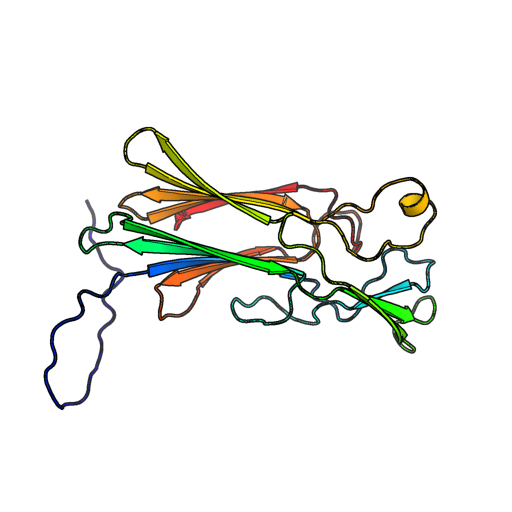 . ILE A 1 92 ? 10.252 -1.584 -5.164 1.00 95.50 92 ILE A O 1
ATOM 740 N N . THR A 1 93 ? 10.965 0.532 -5.324 1.00 94.06 93 THR A N 1
ATOM 741 C CA . THR A 1 93 ? 10.768 0.663 -6.768 1.00 94.06 93 THR A CA 1
ATOM 742 C C . THR A 1 93 ? 12.079 0.354 -7.470 1.00 94.06 93 THR A C 1
ATOM 744 O O . THR A 1 93 ? 13.110 0.938 -7.148 1.00 94.06 93 THR A O 1
ATOM 747 N N . LYS A 1 94 ? 12.046 -0.572 -8.429 1.00 96.25 94 LYS A N 1
ATOM 748 C CA . LYS A 1 94 ? 13.209 -0.966 -9.232 1.00 96.25 94 LYS A CA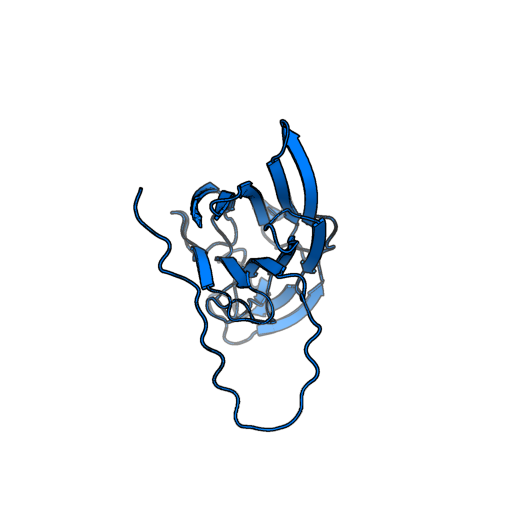 1
ATOM 749 C C . LYS A 1 94 ? 12.957 -0.603 -10.683 1.00 96.25 94 LYS A C 1
ATOM 751 O O . LYS A 1 94 ? 11.904 -0.943 -11.217 1.00 96.25 94 LYS A O 1
ATOM 756 N N . GLU A 1 95 ? 13.924 0.051 -11.301 1.00 95.38 95 GLU A N 1
ATOM 757 C CA . GLU A 1 95 ? 13.932 0.360 -12.722 1.00 95.38 95 GLU A CA 1
ATOM 758 C C . GLU A 1 95 ? 14.824 -0.624 -13.476 1.00 95.38 95 GLU A C 1
ATOM 760 O O . GLU A 1 95 ? 15.914 -0.996 -13.027 1.00 95.38 95 GLU A O 1
ATOM 765 N N . TYR A 1 96 ? 14.343 -1.006 -14.650 1.00 96.00 96 TYR A N 1
ATOM 766 C CA . TYR A 1 96 ? 15.009 -1.850 -15.617 1.00 96.00 96 TYR A CA 1
ATOM 767 C C . TYR A 1 96 ? 14.940 -1.207 -17.003 1.00 96.00 96 TYR A C 1
ATOM 769 O O . TYR A 1 96 ? 13.999 -0.476 -17.315 1.00 96.00 96 TYR A O 1
ATOM 777 N N . HIS A 1 97 ? 15.886 -1.560 -17.866 1.00 95.19 97 HIS A N 1
ATOM 778 C CA . HIS A 1 97 ? 15.772 -1.378 -19.307 1.00 95.19 97 HIS A CA 1
ATOM 779 C C . HIS A 1 97 ? 15.459 -2.722 -19.949 1.00 95.19 97 HIS A C 1
ATOM 781 O O . HIS A 1 97 ? 16.276 -3.638 -19.890 1.00 95.19 97 HIS A O 1
ATOM 787 N N . CYS A 1 98 ? 14.280 -2.839 -20.555 1.00 93.38 98 CYS A N 1
ATOM 788 C CA . CYS A 1 98 ? 13.856 -4.042 -21.266 1.00 93.38 98 CYS A CA 1
ATOM 789 C C . CYS A 1 98 ? 13.809 -3.799 -22.779 1.00 93.38 98 CYS A C 1
ATOM 791 O O . CYS A 1 98 ? 13.662 -2.665 -23.233 1.00 93.38 98 CYS A O 1
ATOM 793 N N . THR A 1 99 ? 13.878 -4.867 -23.578 1.00 91.38 99 THR A N 1
ATOM 794 C CA . THR A 1 99 ? 13.659 -4.780 -25.031 1.00 91.38 99 THR A CA 1
ATOM 795 C C . THR A 1 99 ? 12.308 -4.132 -25.347 1.00 91.38 99 THR A C 1
ATOM 797 O O . THR A 1 99 ? 11.296 -4.423 -24.712 1.00 91.38 99 THR A O 1
ATOM 800 N N . LEU A 1 100 ? 12.255 -3.263 -26.355 1.00 85.19 1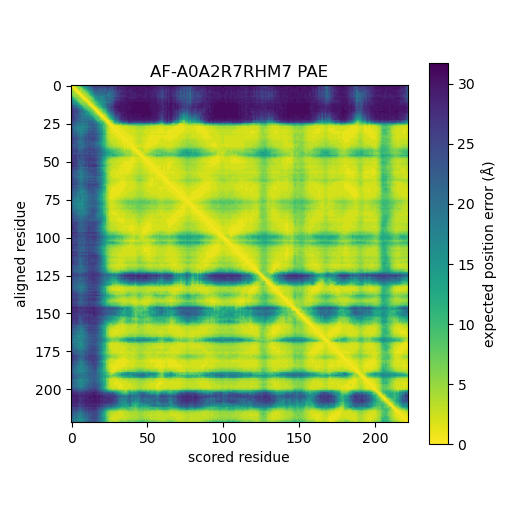00 LEU A N 1
ATOM 801 C CA . LEU A 1 100 ? 10.992 -2.661 -26.775 1.00 85.19 100 LEU A CA 1
ATOM 802 C C . LEU A 1 100 ? 9.969 -3.759 -27.134 1.00 85.19 100 LEU A C 1
ATOM 804 O O . LEU A 1 100 ? 10.324 -4.797 -27.690 1.00 85.19 100 LEU A O 1
ATOM 808 N N . HIS A 1 101 ? 8.707 -3.571 -26.748 1.00 84.12 101 HIS A N 1
ATOM 809 C CA . HIS A 1 101 ? 7.609 -4.531 -26.951 1.00 84.12 101 HIS A CA 1
ATOM 810 C C . HIS A 1 101 ? 7.733 -5.905 -26.249 1.00 84.12 101 HIS A C 1
ATOM 812 O O . HIS A 1 101 ? 6.787 -6.680 -26.318 1.00 84.12 101 HIS A O 1
ATOM 818 N N . SER A 1 102 ? 8.804 -6.208 -25.494 1.00 87.25 102 SER A N 1
ATOM 819 C CA . SER A 1 102 ? 8.893 -7.464 -24.708 1.00 87.25 102 SER A CA 1
ATOM 820 C C . SER A 1 102 ? 9.695 -7.360 -23.401 1.00 87.25 102 SER A C 1
ATOM 822 O O . SER A 1 102 ? 10.623 -6.571 -23.290 1.00 87.25 102 SER A O 1
ATOM 824 N N . PHE A 1 103 ? 9.390 -8.181 -22.395 1.00 90.19 103 PHE A N 1
ATOM 825 C CA . PHE A 1 103 ? 10.131 -8.194 -21.119 1.00 90.19 103 PHE A CA 1
ATOM 826 C C . PHE A 1 103 ? 11.281 -9.218 -21.079 1.00 90.19 103 PHE A C 1
ATOM 828 O O . PHE A 1 103 ? 11.719 -9.616 -20.003 1.00 90.19 103 PHE A O 1
ATOM 835 N N . ASN A 1 104 ? 11.769 -9.668 -22.239 1.00 88.12 104 ASN A N 1
ATOM 836 C CA . ASN A 1 104 ? 12.684 -10.813 -22.318 1.00 88.12 104 ASN A CA 1
ATOM 837 C C . ASN A 1 104 ? 14.130 -10.482 -21.909 1.00 88.12 104 ASN A C 1
ATOM 839 O O . ASN A 1 104 ? 14.791 -11.329 -21.320 1.00 88.12 104 ASN A O 1
ATOM 843 N N . ASN A 1 105 ? 14.611 -9.260 -22.165 1.00 91.44 105 ASN A N 1
ATOM 844 C CA . ASN A 1 105 ? 15.975 -8.839 -21.817 1.00 91.44 105 ASN A CA 1
ATOM 845 C C . ASN A 1 105 ? 15.945 -7.575 -20.961 1.00 91.44 105 ASN A C 1
ATOM 847 O O . ASN A 1 105 ? 16.119 -6.475 -21.479 1.00 91.44 105 ASN A O 1
ATOM 851 N N . CYS A 1 106 ? 15.676 -7.736 -19.668 1.00 94.50 106 CYS A N 1
ATOM 852 C CA . CYS A 1 106 ? 15.617 -6.634 -18.715 1.00 94.50 106 CYS A CA 1
ATOM 853 C C . CYS A 1 106 ? 16.930 -6.514 -17.933 1.00 94.50 106 CYS A C 1
ATOM 855 O O . CYS A 1 106 ? 17.252 -7.395 -17.134 1.00 94.50 106 CYS A O 1
ATOM 857 N N . SER A 1 107 ? 17.670 -5.422 -18.118 1.00 96.88 107 SER A N 1
ATOM 858 C CA . SER A 1 107 ? 18.839 -5.090 -17.300 1.00 96.88 107 SER A CA 1
ATOM 859 C C . SER A 1 107 ? 18.449 -4.138 -16.175 1.00 96.88 107 SER A C 1
ATOM 861 O O . SER A 1 107 ? 17.700 -3.188 -16.386 1.00 96.88 107 SER A O 1
ATOM 863 N N . TYR A 1 108 ? 18.918 -4.407 -14.957 1.00 97.44 108 TYR A N 1
ATOM 864 C CA . TYR A 1 108 ? 18.703 -3.514 -13.819 1.00 97.44 108 TYR A CA 1
ATOM 865 C C . TYR A 1 108 ? 19.409 -2.174 -14.047 1.00 97.44 108 TYR A C 1
ATOM 867 O O . TYR A 1 108 ? 20.551 -2.149 -14.502 1.00 97.44 108 TYR A O 1
ATOM 875 N N . VAL A 1 109 ? 18.734 -1.081 -13.696 1.00 97.12 109 VAL A N 1
ATOM 876 C CA . VAL A 1 109 ? 19.273 0.279 -13.810 1.00 97.12 109 VAL A CA 1
ATOM 877 C C . VAL A 1 109 ? 19.528 0.854 -12.424 1.00 97.12 109 VAL A C 1
ATOM 879 O O . VAL A 1 109 ? 20.663 1.167 -12.072 1.00 97.12 109 VAL A O 1
ATOM 882 N N . LYS A 1 110 ? 18.466 0.998 -11.627 1.00 97.19 110 LYS A N 1
ATOM 883 C CA . LYS A 1 110 ? 18.517 1.599 -10.290 1.00 97.19 110 LYS A CA 1
ATOM 884 C C . LYS A 1 110 ? 17.304 1.203 -9.458 1.00 97.19 110 LYS A C 1
ATOM 886 O O . LYS A 1 110 ? 16.339 0.629 -9.963 1.00 97.19 110 LYS A O 1
ATOM 891 N N . GLN A 1 111 ? 17.340 1.550 -8.178 1.00 97.31 111 GLN A N 1
ATOM 892 C CA . GLN A 1 111 ? 16.210 1.404 -7.275 1.00 97.31 111 GLN A CA 1
ATOM 893 C C . GLN A 1 111 ? 16.098 2.611 -6.351 1.00 97.31 111 GLN A C 1
ATOM 895 O O . GLN A 1 111 ? 17.099 3.255 -6.040 1.00 97.31 111 GLN A O 1
ATOM 900 N N . ALA A 1 112 ? 14.883 2.886 -5.900 1.00 96.06 112 ALA A N 1
ATOM 901 C CA . ALA A 1 112 ? 14.597 3.900 -4.901 1.00 96.06 112 ALA A CA 1
ATOM 902 C C . ALA A 1 112 ? 13.390 3.469 -4.066 1.00 96.06 112 ALA A C 1
ATOM 904 O O . ALA A 1 112 ? 12.562 2.669 -4.507 1.00 96.06 112 ALA A O 1
ATOM 905 N N . GLN A 1 113 ? 13.295 3.998 -2.856 1.00 94.94 113 GLN A N 1
ATOM 906 C CA . GLN A 1 113 ? 12.179 3.770 -1.952 1.00 94.94 113 GLN A CA 1
ATOM 907 C C . GLN A 1 113 ? 11.566 5.125 -1.626 1.00 94.94 113 GLN A C 1
ATOM 909 O O . GLN A 1 113 ? 12.291 6.069 -1.320 1.00 94.94 113 GLN A O 1
ATOM 914 N N . GLU A 1 114 ? 10.247 5.217 -1.737 1.00 91.75 114 GLU A N 1
ATOM 915 C CA . GLU A 1 114 ? 9.524 6.445 -1.423 1.00 91.75 114 GLU A CA 1
ATOM 916 C C . GLU A 1 114 ? 9.458 6.656 0.092 1.00 91.75 114 GLU A C 1
ATOM 918 O O . GLU A 1 114 ? 9.464 5.683 0.855 1.00 91.75 114 GLU A O 1
ATOM 923 N N . SER A 1 115 ? 9.375 7.907 0.548 1.00 93.00 115 SER A N 1
ATOM 924 C CA . SER A 1 115 ? 9.173 8.170 1.974 1.00 93.00 115 SER A CA 1
ATOM 925 C C . SER A 1 115 ? 7.793 7.685 2.423 1.00 93.00 115 SER A C 1
ATOM 927 O O . SER A 1 115 ? 6.806 7.736 1.689 1.00 93.00 115 SER A O 1
ATOM 929 N N . THR A 1 116 ? 7.688 7.280 3.688 1.00 94.81 116 THR A N 1
ATOM 930 C CA . THR A 1 116 ? 6.385 7.005 4.309 1.00 94.81 116 THR A CA 1
ATOM 931 C C . THR A 1 116 ? 5.627 8.284 4.686 1.00 94.81 116 THR A C 1
ATOM 933 O O . THR A 1 116 ? 4.520 8.197 5.216 1.00 94.81 116 THR A O 1
ATOM 936 N N . ASP A 1 117 ? 6.186 9.476 4.460 1.00 93.06 117 ASP A N 1
ATOM 937 C CA . ASP A 1 117 ? 5.560 10.761 4.817 1.00 93.06 117 ASP A CA 1
ATOM 938 C C . ASP A 1 117 ? 4.271 11.042 4.039 1.00 93.06 117 ASP A C 1
ATOM 940 O O . ASP A 1 117 ? 3.360 11.676 4.575 1.00 93.06 117 ASP A O 1
ATOM 944 N N . GLY A 1 118 ? 4.158 10.491 2.826 1.00 89.06 118 GLY A N 1
ATOM 945 C CA . GLY A 1 118 ? 2.928 10.494 2.031 1.00 89.06 118 GLY A CA 1
ATOM 946 C C . GLY A 1 118 ? 1.807 9.619 2.604 1.00 89.06 118 GLY A C 1
ATOM 947 O O . GLY A 1 118 ? 0.674 9.698 2.142 1.00 89.06 118 GLY A O 1
ATOM 948 N N . ILE A 1 119 ? 2.094 8.799 3.624 1.00 93.50 119 ILE A N 1
ATOM 949 C CA . ILE A 1 119 ? 1.115 7.973 4.338 1.00 93.50 119 ILE A CA 1
ATOM 950 C C . ILE A 1 119 ? 0.846 8.606 5.704 1.00 93.50 119 ILE A C 1
ATOM 952 O O . ILE A 1 119 ? 1.666 8.545 6.632 1.00 93.50 119 ILE A O 1
ATOM 956 N N . ARG A 1 120 ? -0.334 9.206 5.837 1.00 94.00 120 ARG A N 1
ATOM 957 C CA . ARG A 1 120 ? -0.817 9.839 7.062 1.00 94.00 120 ARG A CA 1
ATOM 958 C C . ARG A 1 120 ? -1.880 8.968 7.700 1.00 94.00 120 ARG A C 1
ATOM 960 O O . ARG A 1 120 ? -2.886 8.656 7.076 1.00 94.00 120 ARG A O 1
ATOM 967 N N . ILE A 1 121 ? -1.665 8.605 8.960 1.00 91.50 121 ILE A N 1
ATOM 968 C CA . ILE A 1 121 ? -2.643 7.871 9.759 1.00 91.50 121 ILE A CA 1
ATOM 969 C C . ILE A 1 121 ? -3.015 8.748 10.949 1.00 91.50 121 ILE A C 1
ATOM 971 O O . ILE A 1 121 ? -2.137 9.249 11.651 1.00 91.50 121 ILE A O 1
ATOM 975 N N . MET A 1 122 ? -4.308 8.988 11.132 1.00 88.69 122 MET A N 1
ATOM 976 C CA . MET A 1 122 ? -4.830 9.939 12.108 1.00 88.69 122 MET A CA 1
ATOM 977 C C . MET A 1 122 ? -5.862 9.272 13.008 1.00 88.69 122 MET A C 1
ATOM 979 O O . MET A 1 122 ? -6.819 8.676 12.514 1.00 88.69 122 MET A O 1
ATOM 983 N N . ASP A 1 123 ? -5.716 9.461 14.320 1.00 85.69 123 ASP A N 1
ATOM 984 C CA . ASP A 1 123 ? -6.819 9.306 15.270 1.00 85.69 123 ASP A CA 1
ATOM 985 C C . ASP A 1 123 ? -7.716 10.541 15.162 1.00 85.69 123 ASP A C 1
ATOM 987 O O . ASP A 1 123 ? -7.444 11.598 15.740 1.00 85.69 123 ASP A O 1
ATOM 991 N N . LYS A 1 124 ? -8.781 10.424 14.375 1.00 75.69 124 LYS A N 1
ATOM 992 C CA . LYS A 1 124 ? -9.864 11.395 14.387 1.00 75.69 124 LYS A CA 1
ATOM 993 C C . LYS A 1 124 ? -10.805 11.003 15.524 1.00 75.69 124 LYS A C 1
ATOM 995 O O . LYS A 1 124 ? -11.771 10.266 15.340 1.00 75.69 124 LYS A O 1
ATOM 1000 N N . ARG A 1 125 ? -10.587 11.554 16.721 1.00 63.91 125 ARG A N 1
ATOM 1001 C CA . ARG A 1 125 ? -11.675 11.620 17.711 1.00 63.91 125 ARG A CA 1
ATOM 1002 C C . ARG A 1 125 ? -12.845 12.348 17.054 1.00 63.91 125 ARG A C 1
ATOM 1004 O O . ARG A 1 125 ? -12.700 13.517 16.704 1.00 63.91 125 ARG A O 1
ATOM 1011 N N . ALA A 1 126 ? -13.982 11.687 16.861 1.00 61.50 126 ALA A N 1
ATOM 1012 C CA . ALA A 1 126 ? -15.115 12.312 16.192 1.00 61.50 126 ALA A CA 1
ATOM 1013 C C . ALA A 1 126 ? -16.410 12.082 16.969 1.00 61.50 126 ALA A C 1
ATOM 1015 O O . ALA A 1 126 ? -16.809 10.953 17.218 1.00 61.50 126 ALA A O 1
ATOM 1016 N N . TYR A 1 127 ? -17.073 13.197 17.287 1.00 49.78 127 TYR A N 1
ATOM 1017 C CA . TYR A 1 127 ? -18.484 13.282 17.666 1.00 49.78 127 TYR A CA 1
ATOM 1018 C C . TYR A 1 127 ? -18.933 12.355 18.807 1.00 49.78 127 TYR A C 1
ATOM 1020 O O . TYR A 1 127 ? -19.549 11.316 18.598 1.00 49.78 127 TYR A O 1
ATOM 1028 N N . GLY A 1 128 ? -18.704 12.776 20.051 1.00 60.06 128 GLY A N 1
ATOM 1029 C CA . GLY A 1 128 ? -19.204 12.050 21.221 1.00 60.06 128 GLY A CA 1
ATOM 1030 C C . GLY A 1 128 ? -18.359 10.816 21.540 1.00 60.06 128 GLY A C 1
ATOM 1031 O O . GLY A 1 128 ? -17.181 10.956 21.857 1.00 60.06 128 GLY A O 1
ATOM 1032 N N . SER A 1 129 ? -18.956 9.621 21.509 1.00 57.56 129 SER A N 1
ATOM 1033 C CA . SER A 1 129 ? -18.318 8.359 21.922 1.00 57.56 129 SER A CA 1
ATOM 1034 C C . SER A 1 129 ? -17.657 7.565 20.786 1.00 57.56 129 SER A C 1
ATOM 1036 O O . SER A 1 129 ? -17.073 6.514 21.052 1.00 57.56 129 SER A O 1
ATOM 1038 N N . TYR A 1 130 ? -17.719 8.037 19.538 1.00 68.81 130 TYR A N 1
ATOM 1039 C CA . TYR A 1 130 ? -17.182 7.309 18.386 1.00 68.81 130 TYR A CA 1
ATOM 1040 C C . TYR A 1 130 ? -15.678 7.542 18.196 1.00 68.81 130 TYR A C 1
ATOM 1042 O O . TYR A 1 130 ? -15.139 8.627 18.436 1.00 68.81 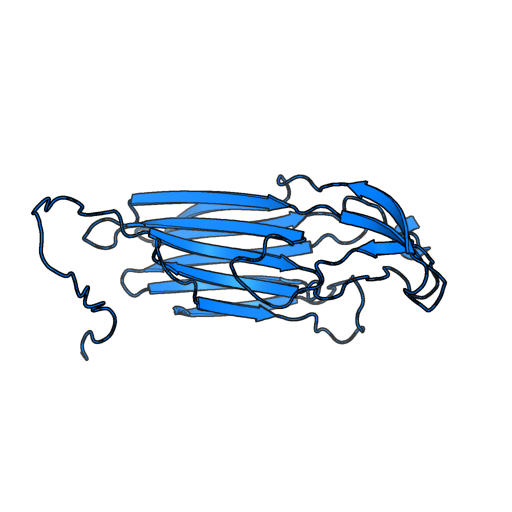130 TYR A O 1
ATOM 1050 N N . ARG A 1 131 ? -14.978 6.499 17.744 1.00 73.75 131 ARG A N 1
ATOM 1051 C CA . ARG A 1 131 ? -13.572 6.580 17.335 1.00 73.75 131 ARG A CA 1
ATOM 1052 C C . ARG A 1 131 ? -13.490 6.392 15.832 1.00 73.75 131 ARG A C 1
ATOM 1054 O O . ARG A 1 131 ? -14.041 5.427 15.300 1.00 73.75 131 ARG A O 1
ATOM 1061 N N . VAL A 1 132 ? -12.801 7.317 15.176 1.00 81.06 132 VAL A N 1
ATOM 1062 C CA . VAL A 1 132 ? -12.531 7.259 13.746 1.00 81.06 132 VAL A CA 1
ATOM 1063 C C . VAL A 1 132 ? -11.023 7.232 13.566 1.00 81.06 132 VAL A C 1
ATOM 1065 O O . VAL A 1 132 ? -10.320 8.117 14.044 1.00 81.06 132 VAL A O 1
ATOM 1068 N N . ALA A 1 133 ? -10.512 6.224 12.875 1.00 90.25 133 ALA A N 1
ATOM 1069 C CA . ALA A 1 133 ? -9.145 6.250 12.377 1.00 90.25 133 ALA A CA 1
ATOM 1070 C C . ALA A 1 133 ? -9.189 6.521 10.877 1.00 90.25 133 ALA A C 1
ATOM 1072 O O . ALA A 1 133 ? -10.005 5.928 10.171 1.00 90.25 133 ALA A O 1
ATOM 1073 N N . ARG A 1 134 ? -8.329 7.413 10.388 1.00 93.12 134 ARG A N 1
ATOM 1074 C CA . ARG A 1 134 ? -8.221 7.710 8.959 1.00 93.12 134 ARG A CA 1
ATOM 1075 C C . ARG A 1 134 ? -6.827 7.395 8.448 1.00 93.12 134 ARG A C 1
ATOM 1077 O O . ARG A 1 134 ? -5.855 7.835 9.052 1.00 93.12 134 ARG A O 1
ATOM 1084 N N . ILE A 1 135 ? -6.752 6.753 7.288 1.00 93.62 135 ILE A N 1
ATOM 1085 C CA . ILE A 1 135 ? -5.571 6.724 6.427 1.00 93.62 135 ILE A CA 1
ATOM 1086 C C . ILE A 1 135 ? -5.793 7.704 5.275 1.00 93.62 135 ILE A C 1
ATOM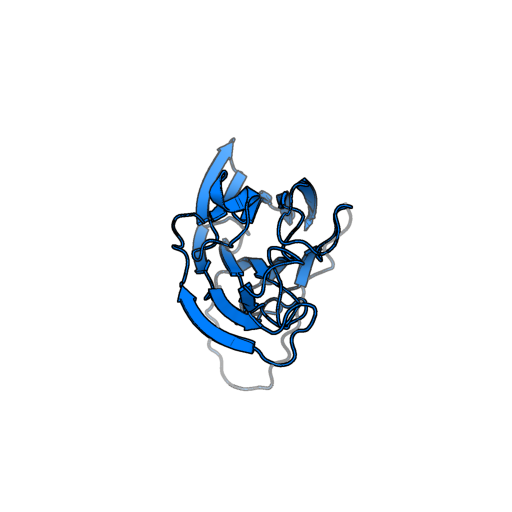 1088 O O . ILE A 1 135 ? -6.813 7.638 4.591 1.00 93.62 135 ILE A O 1
ATOM 1092 N N . GLU A 1 136 ? -4.843 8.604 5.062 1.00 94.06 136 GLU A N 1
ATOM 1093 C CA . GLU A 1 136 ? -4.709 9.409 3.851 1.00 94.06 136 GLU A CA 1
ATOM 1094 C C . GLU A 1 136 ? -3.373 9.060 3.212 1.00 94.06 136 GLU A C 1
ATOM 1096 O O . GLU A 1 136 ? -2.336 9.051 3.878 1.00 94.06 136 GLU A O 1
ATOM 1101 N N . HIS A 1 137 ? -3.411 8.735 1.930 1.00 91.94 137 HIS A N 1
ATOM 1102 C CA . HIS A 1 137 ? -2.248 8.333 1.173 1.00 91.94 137 HIS A CA 1
ATOM 1103 C C . HIS A 1 137 ? -2.131 9.180 -0.085 1.00 91.94 137 HIS A C 1
ATOM 1105 O O . HIS A 1 137 ? -3.046 9.200 -0.907 1.00 91.94 137 HIS A O 1
ATOM 1111 N N . ASP A 1 138 ? -0.981 9.820 -0.236 1.00 87.56 138 ASP A N 1
ATOM 1112 C CA . ASP A 1 138 ? -0.547 10.519 -1.439 1.00 87.56 138 ASP A CA 1
ATOM 1113 C C . ASP A 1 138 ? 0.972 10.350 -1.546 1.00 87.56 138 ASP A C 1
ATOM 1115 O O . ASP A 1 138 ? 1.743 11.022 -0.858 1.00 87.56 138 ASP A O 1
ATOM 1119 N N . SER A 1 139 ? 1.406 9.344 -2.305 1.00 81.50 139 SER A N 1
ATOM 1120 C CA . SER A 1 139 ? 2.814 8.942 -2.369 1.00 81.50 139 SER A CA 1
ATOM 1121 C C . SER A 1 139 ? 3.249 8.805 -3.817 1.00 81.50 139 SER A C 1
ATOM 1123 O O . SER A 1 139 ? 2.613 8.095 -4.599 1.00 81.50 139 SER A O 1
ATOM 1125 N N . ALA A 1 140 ? 4.318 9.512 -4.173 1.00 82.44 140 ALA A N 1
ATOM 1126 C CA . ALA A 1 140 ? 4.843 9.555 -5.528 1.00 82.44 140 ALA A CA 1
ATOM 1127 C C . ALA A 1 140 ? 5.559 8.251 -5.919 1.00 82.44 140 ALA A C 1
ATOM 1129 O O . ALA A 1 140 ? 5.844 7.380 -5.098 1.00 82.44 140 ALA A O 1
ATOM 1130 N N . ILE A 1 141 ? 5.879 8.126 -7.207 1.00 83.94 141 ILE A N 1
ATOM 1131 C CA . ILE A 1 141 ? 6.837 7.122 -7.668 1.00 83.94 141 ILE A CA 1
ATOM 1132 C C . ILE A 1 141 ? 8.243 7.721 -7.492 1.00 83.94 141 ILE A C 1
ATOM 1134 O O . ILE A 1 141 ? 8.537 8.740 -8.122 1.00 83.94 141 ILE A O 1
ATOM 1138 N N . PRO A 1 142 ? 9.146 7.093 -6.713 1.00 88.75 142 PRO A N 1
ATOM 1139 C CA . PRO A 1 142 ? 10.445 7.682 -6.358 1.00 88.75 142 PRO A CA 1
ATOM 1140 C C . PRO A 1 142 ? 11.433 7.702 -7.537 1.00 88.75 142 PRO A C 1
ATOM 1142 O O . PRO A 1 142 ? 12.537 8.237 -7.445 1.00 88.75 142 PRO A O 1
ATOM 1145 N N . ILE A 1 143 ? 11.052 7.091 -8.661 1.00 89.25 143 ILE A N 1
ATOM 1146 C CA . ILE A 1 143 ? 11.789 7.090 -9.917 1.00 89.25 143 ILE A CA 1
ATOM 1147 C C . ILE A 1 143 ? 10.883 7.674 -10.994 1.00 89.25 143 ILE A C 1
ATOM 1149 O O . ILE A 1 143 ? 9.817 7.134 -11.282 1.00 89.25 143 ILE A O 1
ATOM 1153 N N . ARG A 1 144 ? 11.335 8.762 -11.619 1.00 85.00 144 ARG A N 1
ATOM 1154 C CA . ARG A 1 144 ? 10.569 9.444 -12.659 1.00 85.00 144 ARG A CA 1
ATOM 1155 C C . ARG A 1 144 ? 10.467 8.572 -13.922 1.00 85.00 144 ARG A C 1
ATOM 1157 O O . ARG A 1 144 ? 11.510 8.227 -14.486 1.00 85.00 144 ARG A O 1
ATOM 1164 N N . PRO A 1 145 ? 9.254 8.247 -14.399 1.00 83.12 145 PRO A N 1
ATOM 1165 C CA . PRO A 1 145 ? 9.075 7.616 -15.690 1.00 83.12 145 PRO A CA 1
ATOM 1166 C C . PRO A 1 145 ? 9.502 8.542 -16.834 1.00 83.12 145 PRO A C 1
ATOM 1168 O O . PRO A 1 145 ? 9.276 9.755 -16.774 1.00 83.12 145 PRO A O 1
ATOM 1171 N N . HIS A 1 146 ? 10.078 7.990 -17.899 1.00 78.75 146 HIS A N 1
ATOM 1172 C CA . HIS A 1 146 ? 10.317 8.741 -19.121 1.00 78.75 146 HIS A CA 1
ATOM 1173 C C . HIS A 1 146 ? 9.037 8.830 -19.961 1.00 78.75 146 HIS A C 1
ATOM 1175 O O . HIS A 1 146 ? 8.123 8.007 -19.886 1.00 78.75 146 HIS A O 1
ATOM 1181 N N . GLY A 1 147 ? 8.968 9.876 -20.779 1.00 66.94 147 GLY A N 1
ATOM 1182 C CA . GLY A 1 147 ? 7.874 10.114 -21.710 1.00 66.94 147 GLY A CA 1
ATOM 1183 C C . GLY A 1 147 ? 7.594 11.600 -21.873 1.00 66.94 147 GLY A C 1
ATOM 1184 O O . GLY A 1 147 ? 7.768 12.376 -20.936 1.00 66.94 147 GLY A O 1
ATOM 1185 N N . ALA A 1 148 ? 7.129 11.997 -23.061 1.00 53.47 148 ALA A N 1
ATOM 1186 C CA . ALA A 1 148 ? 6.800 13.392 -23.358 1.00 53.47 148 ALA A CA 1
ATOM 1187 C C . ALA A 1 148 ? 5.780 13.975 -22.358 1.00 53.47 148 ALA A C 1
ATOM 1189 O O . ALA A 1 148 ? 5.904 15.125 -21.951 1.00 53.47 148 ALA A O 1
ATOM 1190 N N . MET A 1 149 ? 4.831 13.157 -21.888 1.00 61.69 149 MET A N 1
ATOM 1191 C CA . MET A 1 149 ? 3.845 13.553 -20.876 1.00 61.69 149 MET A CA 1
ATOM 1192 C C . MET A 1 149 ? 4.464 13.733 -19.477 1.00 61.69 149 MET A C 1
ATOM 1194 O O . MET A 1 149 ? 4.198 14.731 -18.809 1.00 61.69 149 MET A O 1
ATOM 1198 N N . TRP A 1 150 ? 5.342 12.818 -19.052 1.00 63.19 150 TRP A N 1
ATOM 1199 C CA . TRP A 1 150 ? 5.999 12.848 -17.734 1.00 63.19 150 TRP A CA 1
ATOM 1200 C C . TRP A 1 150 ? 7.172 13.829 -17.650 1.00 63.19 150 TRP A C 1
ATOM 1202 O O . TRP A 1 150 ? 7.610 14.196 -16.560 1.00 63.19 150 TRP A O 1
ATOM 1212 N N . GLY A 1 151 ? 7.679 14.285 -18.797 1.00 60.00 151 GLY A N 1
ATOM 1213 C CA . GLY A 1 151 ? 8.592 15.422 -18.908 1.00 60.00 151 GLY A CA 1
ATOM 1214 C C . GLY A 1 151 ? 7.915 16.756 -18.580 1.00 60.00 151 GLY A C 1
ATOM 1215 O O . GLY A 1 151 ? 8.563 17.642 -18.025 1.00 60.00 151 GLY A O 1
ATOM 1216 N N . LEU A 1 152 ? 6.611 16.861 -18.860 1.00 60.56 152 LEU A N 1
ATOM 1217 C CA . LEU A 1 152 ? 5.807 18.078 -18.710 1.00 60.56 152 LEU A CA 1
ATOM 1218 C C . LEU A 1 152 ? 4.947 18.096 -17.439 1.00 60.56 152 LEU A C 1
ATOM 1220 O O . LEU A 1 152 ? 4.595 19.169 -16.960 1.00 60.56 152 LEU A O 1
ATOM 1224 N N . THR A 1 153 ? 4.613 16.927 -16.887 1.00 57.38 153 THR A N 1
ATOM 1225 C CA . THR A 1 153 ? 3.760 16.793 -15.698 1.00 57.38 153 THR A CA 1
ATOM 1226 C C . THR A 1 153 ? 4.374 15.828 -14.682 1.00 57.38 153 THR A C 1
ATOM 1228 O O . THR A 1 153 ? 5.032 14.863 -15.084 1.00 57.38 153 THR A O 1
ATOM 1231 N N . PRO A 1 154 ? 4.199 16.066 -13.369 1.00 63.28 154 PRO A N 1
ATOM 1232 C CA . PRO A 1 154 ? 4.578 15.095 -12.352 1.00 63.28 154 PRO A CA 1
ATOM 1233 C C . PRO A 1 154 ? 3.843 13.776 -12.579 1.00 63.28 154 PRO A C 1
ATOM 1235 O O . PRO A 1 154 ? 2.670 13.758 -12.950 1.00 63.28 154 PRO A O 1
ATOM 1238 N N . THR A 1 155 ? 4.527 12.667 -12.336 1.00 68.31 155 THR A N 1
ATOM 1239 C CA . THR A 1 155 ? 3.891 11.351 -12.357 1.00 68.31 155 THR A CA 1
ATOM 1240 C C . THR A 1 155 ? 2.889 11.257 -11.215 1.00 68.31 155 THR A C 1
ATOM 1242 O O . THR A 1 155 ? 3.270 11.567 -10.084 1.00 68.31 155 THR A O 1
ATOM 1245 N N . PRO A 1 156 ? 1.631 10.860 -11.478 1.00 69.19 156 PRO A N 1
ATOM 1246 C CA . PRO A 1 156 ? 0.644 10.705 -10.433 1.00 69.19 156 PRO A CA 1
ATOM 1247 C C . PRO A 1 156 ? 1.157 9.665 -9.445 1.00 69.19 156 PRO A C 1
ATOM 1249 O O . PRO A 1 156 ? 1.629 8.592 -9.834 1.00 69.19 156 PRO A O 1
ATOM 1252 N N . GLY A 1 157 ? 1.115 10.033 -8.171 1.00 77.88 157 GLY A N 1
ATOM 1253 C CA . GLY A 1 157 ? 1.328 9.097 -7.087 1.00 77.88 157 GLY A CA 1
ATOM 1254 C C . GLY A 1 157 ? 0.160 8.129 -6.955 1.00 77.88 157 GLY A C 1
ATOM 1255 O O . GLY A 1 157 ? -0.847 8.245 -7.653 1.00 77.88 157 GLY A O 1
ATOM 1256 N N . ILE A 1 158 ? 0.299 7.195 -6.022 1.00 81.88 158 ILE A N 1
ATOM 1257 C CA . ILE A 1 158 ? -0.820 6.367 -5.586 1.00 81.88 158 ILE A CA 1
ATOM 1258 C C . ILE A 1 158 ? -1.656 7.204 -4.614 1.00 81.88 158 ILE A C 1
ATOM 1260 O O . ILE A 1 158 ? -1.100 7.789 -3.676 1.00 81.88 158 ILE A O 1
ATOM 1264 N N . THR A 1 159 ? -2.975 7.262 -4.794 1.00 88.56 159 THR A N 1
ATOM 1265 C CA . THR A 1 159 ? -3.863 8.046 -3.921 1.00 88.56 159 THR A CA 1
ATOM 1266 C C . THR A 1 159 ? -5.022 7.221 -3.389 1.00 88.56 159 THR A C 1
ATOM 1268 O O . THR A 1 159 ? -5.896 6.788 -4.135 1.00 88.56 159 THR A O 1
ATOM 1271 N N . TYR A 1 160 ? -5.116 7.109 -2.064 1.00 91.62 160 TYR A N 1
ATOM 1272 C CA . TYR A 1 160 ? -6.284 6.525 -1.415 1.00 91.62 160 TYR A CA 1
ATOM 1273 C C . TYR A 1 160 ? -6.582 7.164 -0.064 1.00 91.62 160 TYR A C 1
ATOM 1275 O O . TYR A 1 160 ? -5.725 7.751 0.596 1.00 91.62 160 TYR A O 1
ATOM 1283 N N . THR A 1 161 ? -7.830 7.025 0.364 1.00 94.75 161 THR A N 1
ATOM 1284 C CA . THR A 1 161 ? -8.269 7.351 1.715 1.00 94.75 161 THR A CA 1
ATOM 1285 C C . THR A 1 161 ? -9.108 6.218 2.271 1.00 94.75 161 THR A C 1
ATOM 1287 O O . THR A 1 161 ? -9.836 5.546 1.539 1.00 94.75 161 THR A O 1
ATOM 1290 N N . MET A 1 162 ? -9.011 6.013 3.576 1.00 95.25 162 MET A N 1
ATOM 1291 C CA . MET A 1 162 ? -9.829 5.045 4.286 1.00 95.25 162 MET A CA 1
ATOM 1292 C C . MET A 1 162 ? -10.147 5.569 5.678 1.00 95.25 162 MET A C 1
ATOM 1294 O O . MET A 1 162 ? -9.243 5.811 6.469 1.00 95.25 162 MET A O 1
ATOM 1298 N N . ASP A 1 163 ? -11.427 5.699 5.981 1.00 94.19 163 ASP A N 1
ATOM 1299 C CA . ASP A 1 163 ? -11.962 5.915 7.314 1.00 94.19 163 ASP A CA 1
ATOM 1300 C C . ASP A 1 163 ? -12.437 4.583 7.887 1.00 94.19 163 ASP A C 1
ATOM 1302 O O . ASP A 1 163 ? -13.216 3.874 7.253 1.00 94.19 163 ASP A O 1
ATOM 1306 N N . VAL A 1 164 ? -11.995 4.264 9.099 1.00 93.69 164 VAL A N 1
ATOM 1307 C CA . VAL A 1 164 ? -12.505 3.161 9.912 1.00 93.69 164 VAL A CA 1
ATOM 1308 C C . VAL A 1 164 ? -13.247 3.764 11.092 1.00 93.69 164 VAL A C 1
ATOM 1310 O O . VAL A 1 164 ? -12.653 4.432 11.938 1.00 93.69 164 VAL A O 1
ATOM 1313 N N . LEU A 1 165 ? -14.549 3.517 11.141 1.00 91.06 165 LEU A N 1
ATOM 1314 C CA . LEU A 1 165 ? -15.436 3.922 12.217 1.00 91.06 165 LEU A CA 1
ATOM 1315 C C . LEU A 1 165 ? -15.770 2.694 13.056 1.00 91.06 165 LEU A C 1
ATOM 1317 O O . LEU A 1 165 ? -16.207 1.679 12.513 1.00 91.06 165 LEU A O 1
ATOM 1321 N N . TYR A 1 166 ? -15.586 2.798 14.369 1.00 89.31 166 TYR A N 1
ATOM 1322 C CA . TYR A 1 166 ? -15.933 1.731 15.301 1.00 89.31 166 TYR A CA 1
ATOM 1323 C C . TYR A 1 166 ? -17.191 2.059 16.106 1.00 89.31 166 TYR A C 1
ATOM 1325 O O . TYR A 1 166 ? -17.331 3.155 16.658 1.00 89.31 166 TYR A O 1
ATOM 1333 N N . TRP A 1 167 ? -18.058 1.058 16.225 1.00 82.19 167 TRP A N 1
ATOM 1334 C CA . TRP A 1 167 ? -19.284 1.064 17.011 1.00 82.19 167 TRP A CA 1
ATOM 1335 C C . TRP A 1 167 ? -19.345 -0.237 17.833 1.00 82.19 167 TRP A C 1
ATOM 1337 O O . TRP A 1 167 ? -18.760 -1.240 17.423 1.00 82.19 167 TRP A O 1
ATOM 1347 N N . PRO A 1 168 ? -20.109 -0.305 18.940 1.00 73.94 168 PRO A N 1
ATOM 1348 C CA . PRO A 1 168 ? -20.239 -1.542 19.721 1.00 73.94 168 PRO A CA 1
ATOM 1349 C C . PRO A 1 168 ? -20.724 -2.770 18.926 1.00 73.94 168 PRO A C 1
ATOM 1351 O O . PRO A 1 168 ? -20.556 -3.898 19.376 1.00 73.94 168 PRO A O 1
ATOM 1354 N N . ASN A 1 169 ? -21.345 -2.564 17.760 1.00 76.75 169 ASN A N 1
ATOM 1355 C CA . ASN A 1 169 ? -21.840 -3.610 16.866 1.00 76.75 169 ASN A CA 1
ATOM 1356 C C . ASN A 1 169 ? -20.922 -3.919 15.669 1.00 76.75 169 A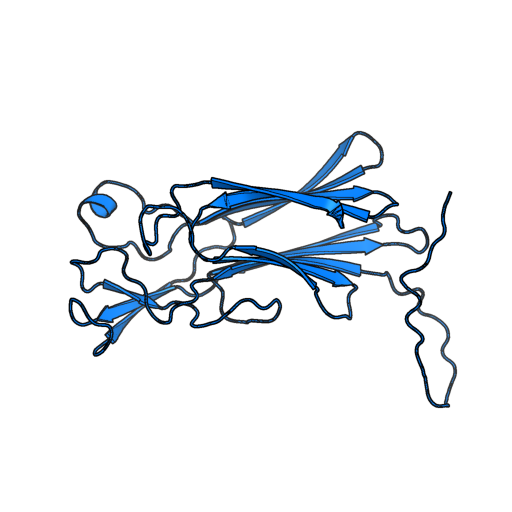SN A C 1
ATOM 1358 O O . ASN A 1 169 ? -21.349 -4.681 14.807 1.00 76.75 169 ASN A O 1
ATOM 1362 N N . GLY A 1 170 ? -19.714 -3.350 15.597 1.00 87.38 170 GLY A N 1
ATOM 1363 C CA . GLY A 1 170 ? -18.738 -3.666 14.551 1.00 87.38 170 GLY A CA 1
ATOM 1364 C C . GLY A 1 170 ? -18.056 -2.444 13.946 1.00 87.38 170 GLY A C 1
ATOM 1365 O O . GLY A 1 170 ? -18.051 -1.349 14.517 1.00 87.38 170 GLY A O 1
ATOM 1366 N N . PHE A 1 171 ? -17.475 -2.634 12.765 1.00 92.00 171 PHE A N 1
ATOM 1367 C CA . PHE A 1 171 ? -16.772 -1.580 12.043 1.00 92.00 171 PHE A CA 1
ATOM 1368 C C . PHE A 1 171 ? -17.543 -1.141 10.801 1.00 92.00 171 PHE A C 1
ATOM 1370 O O . PHE A 1 171 ? -18.219 -1.920 10.134 1.00 92.00 171 PHE A O 1
ATOM 1377 N N . SER A 1 172 ? -17.390 0.130 10.449 1.00 93.69 172 SER A N 1
ATOM 1378 C CA . SER A 1 172 ? -17.714 0.635 9.120 1.00 93.69 172 SER A CA 1
ATOM 1379 C C . SER A 1 172 ? -16.442 1.183 8.503 1.00 93.69 172 SER A C 1
ATOM 1381 O O . SER A 1 172 ? -15.768 2.009 9.112 1.00 93.69 172 SER A O 1
ATOM 1383 N N . VAL A 1 173 ? -16.130 0.745 7.292 1.00 94.88 173 VAL A N 1
ATOM 1384 C CA . VAL A 1 173 ? -14.980 1.214 6.533 1.00 94.88 173 VAL A CA 1
ATOM 1385 C C . VAL A 1 173 ? -15.470 1.936 5.290 1.00 94.88 173 VAL A C 1
ATOM 1387 O O . VAL A 1 173 ? -16.208 1.370 4.486 1.00 94.88 173 VAL A O 1
ATOM 1390 N N . THR A 1 174 ? -15.067 3.187 5.120 1.00 95.31 174 THR A N 1
ATOM 1391 C CA . THR A 1 174 ? -15.442 4.003 3.960 1.00 95.31 174 THR A CA 1
ATOM 1392 C C . THR A 1 174 ? -14.225 4.670 3.363 1.00 95.31 174 THR A C 1
ATOM 1394 O O . THR A 1 174 ? -13.315 5.042 4.095 1.00 95.31 174 THR A O 1
ATOM 1397 N N . GLY A 1 175 ? -14.201 4.881 2.056 1.00 94.50 175 GLY A N 1
ATOM 1398 C CA . GLY A 1 175 ? -13.067 5.555 1.445 1.00 94.50 175 GLY A CA 1
ATOM 1399 C C . GLY A 1 175 ? -13.106 5.570 -0.067 1.00 94.50 175 GLY A C 1
ATOM 1400 O O . GLY A 1 175 ? -14.121 5.247 -0.688 1.00 94.50 175 GLY A O 1
ATOM 1401 N N . PHE A 1 176 ? -11.970 5.944 -0.642 1.00 94.06 176 PHE A N 1
ATOM 1402 C CA . PHE A 1 176 ? -11.732 5.842 -2.072 1.00 94.06 176 PHE A CA 1
ATOM 1403 C C . PHE A 1 176 ? -10.282 5.476 -2.353 1.00 94.06 176 PHE A C 1
ATOM 1405 O O . PHE A 1 176 ? -9.407 5.720 -1.527 1.00 94.06 176 PHE A O 1
ATOM 1412 N N . HIS A 1 177 ? -10.021 4.951 -3.538 1.00 92.75 177 HIS A N 1
ATOM 1413 C CA . HIS A 1 177 ? -8.674 4.791 -4.066 1.00 92.75 177 HIS A CA 1
ATOM 1414 C C . HIS A 1 177 ? -8.654 5.030 -5.576 1.00 92.75 177 HIS A C 1
ATOM 1416 O O . HIS A 1 177 ? -9.705 5.119 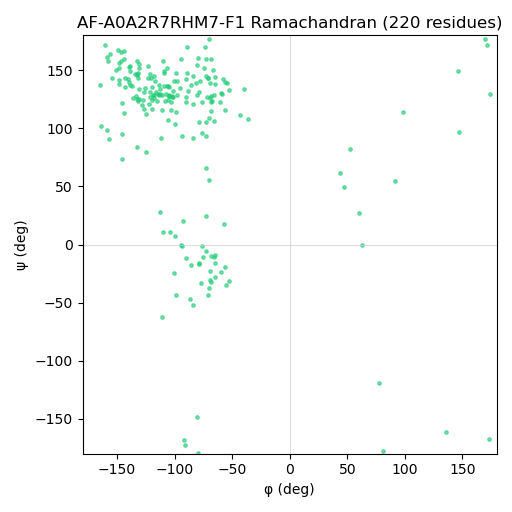-6.214 1.00 92.75 177 HIS A O 1
ATOM 1422 N N . ASP A 1 178 ? -7.465 5.193 -6.132 1.00 88.00 178 ASP A N 1
ATOM 1423 C CA . ASP A 1 178 ? -7.198 5.213 -7.563 1.00 88.00 178 ASP A CA 1
ATOM 1424 C C . ASP A 1 178 ? -7.404 3.839 -8.220 1.00 88.00 178 ASP A C 1
ATOM 1426 O O . ASP A 1 178 ? -7.442 2.799 -7.571 1.00 88.00 178 ASP A O 1
ATOM 1430 N N . GLY A 1 179 ? -7.591 3.814 -9.541 1.00 85.75 179 GLY A N 1
ATOM 1431 C CA . GLY A 1 179 ? -7.840 2.563 -10.276 1.00 85.75 179 GLY A CA 1
ATOM 1432 C C . GLY A 1 179 ? -6.624 1.661 -10.492 1.00 85.75 179 GLY A C 1
ATOM 1433 O O . GLY A 1 179 ? -6.778 0.545 -10.994 1.00 85.75 179 GLY A O 1
ATOM 1434 N N . ALA A 1 180 ? -5.427 2.166 -10.201 1.00 85.25 180 ALA A N 1
ATOM 1435 C CA . ALA A 1 180 ? -4.158 1.472 -10.351 1.00 85.25 180 ALA A CA 1
ATOM 1436 C C . ALA A 1 180 ? -3.189 1.980 -9.268 1.00 85.25 180 ALA A C 1
ATOM 1438 O O . ALA A 1 180 ? -3.152 3.189 -9.054 1.00 85.25 180 ALA A O 1
ATOM 1439 N N . PRO A 1 181 ? -2.351 1.120 -8.659 1.00 89.75 181 PRO A N 1
ATOM 1440 C CA . PRO A 1 181 ? -2.149 -0.300 -8.952 1.00 89.75 181 PRO A CA 1
ATOM 1441 C C . PRO A 1 181 ? -3.247 -1.178 -8.306 1.00 89.75 181 PRO A C 1
ATOM 1443 O O . PRO A 1 181 ? -4.399 -0.776 -8.256 1.00 89.75 181 PRO A O 1
ATOM 1446 N N . SER A 1 182 ? -2.963 -2.418 -7.905 1.00 93.62 182 SER A N 1
ATOM 1447 C CA . SER A 1 182 ? -3.956 -3.242 -7.199 1.00 93.62 182 SER A CA 1
ATOM 1448 C C . SER A 1 182 ? -4.041 -2.813 -5.729 1.00 93.62 182 SER A C 1
ATOM 1450 O O . SER A 1 182 ? -3.008 -2.542 -5.112 1.00 93.62 182 SER A O 1
ATOM 1452 N N . HIS A 1 183 ? -5.251 -2.787 -5.168 1.00 95.19 183 HIS A N 1
ATOM 1453 C CA . HIS A 1 183 ? -5.540 -2.388 -3.786 1.00 95.19 183 HIS A CA 1
ATOM 1454 C C . HIS A 1 183 ? -6.124 -3.556 -3.002 1.00 95.19 183 HIS A C 1
ATOM 1456 O O . HIS A 1 183 ? -6.948 -4.315 -3.514 1.00 95.19 183 HIS A O 1
ATOM 1462 N N . GLU A 1 184 ? -5.719 -3.697 -1.746 1.00 97.38 184 GLU A N 1
ATOM 1463 C CA . GLU A 1 184 ? -6.266 -4.710 -0.855 1.00 97.38 184 GLU A CA 1
ATOM 1464 C C . GLU A 1 184 ? -6.394 -4.194 0.574 1.00 97.38 184 GLU A C 1
ATOM 1466 O O . GLU A 1 184 ? -5.492 -3.559 1.119 1.00 97.38 184 GLU A O 1
ATOM 1471 N N . LEU A 1 185 ? -7.537 -4.488 1.178 1.00 97.81 185 LEU A N 1
ATOM 1472 C CA . LEU A 1 185 ? -7.843 -4.239 2.570 1.00 97.81 185 LEU A CA 1
ATOM 1473 C C . LEU A 1 185 ? -8.177 -5.567 3.235 1.00 97.81 185 LEU A C 1
ATOM 1475 O O . LEU A 1 185 ? -9.081 -6.289 2.811 1.00 97.81 185 LEU A O 1
ATOM 1479 N N . TRP A 1 186 ? -7.476 -5.830 4.322 1.00 97.62 186 TRP A N 1
ATOM 1480 C CA . TRP A 1 186 ? -7.609 -7.019 5.142 1.00 97.62 186 TRP A CA 1
ATOM 1481 C C . TRP A 1 186 ? -7.923 -6.620 6.577 1.00 97.62 186 TRP A C 1
ATOM 1483 O O . TRP A 1 186 ? -7.527 -5.536 7.015 1.00 97.62 186 TRP A O 1
ATOM 1493 N N . GLY A 1 187 ? -8.587 -7.490 7.332 1.00 96.25 187 GLY A N 1
ATOM 1494 C CA . GLY A 1 187 ? -8.713 -7.275 8.767 1.00 96.25 187 GLY A CA 1
ATOM 1495 C C . GLY A 1 187 ? -9.029 -8.521 9.569 1.00 96.25 187 GLY A C 1
ATOM 1496 O O . GLY A 1 187 ? -9.453 -9.533 9.021 1.00 96.25 187 GLY A O 1
ATOM 1497 N N . GLY A 1 188 ? -8.782 -8.455 10.872 1.00 93.75 188 GLY A N 1
ATOM 1498 C CA . GLY A 1 188 ? -9.017 -9.577 11.772 1.00 93.75 188 GLY A CA 1
ATOM 1499 C C . GLY A 1 188 ? -8.476 -9.348 13.178 1.00 93.75 188 GLY A C 1
ATOM 1500 O O . GLY A 1 188 ? -7.770 -8.370 13.448 1.00 93.75 188 GLY A O 1
ATOM 1501 N N . TRP A 1 189 ? -8.814 -10.277 14.072 1.00 89.75 189 TRP A N 1
ATOM 1502 C CA . TRP A 1 189 ? -8.289 -10.325 15.434 1.00 89.75 189 TRP A CA 1
ATOM 1503 C C . TRP A 1 189 ? -6.823 -10.776 15.450 1.00 89.75 189 TRP A C 1
ATOM 1505 O O . TRP A 1 189 ? -6.418 -11.624 14.658 1.00 89.75 189 TRP A O 1
ATOM 1515 N N . VAL A 1 190 ? -6.033 -10.223 16.370 1.00 81.31 190 VAL A N 1
ATOM 1516 C CA . VAL A 1 190 ? -4.616 -10.544 16.568 1.00 81.31 190 VAL A CA 1
ATOM 1517 C C . VAL A 1 190 ? -4.419 -11.210 17.939 1.00 81.31 190 VAL A C 1
ATOM 1519 O O . VAL A 1 190 ? -4.857 -10.638 18.940 1.00 81.31 190 VAL A O 1
ATOM 1522 N N . PRO A 1 191 ? -3.724 -12.365 18.017 1.00 70.31 191 PRO A N 1
ATOM 1523 C CA . PRO A 1 191 ? -3.237 -13.173 16.894 1.00 70.31 191 PRO A CA 1
ATOM 1524 C C . PRO A 1 191 ? -4.394 -13.874 16.161 1.00 70.31 191 PRO A C 1
ATOM 1526 O O . PRO A 1 191 ? -5.349 -14.321 16.791 1.00 70.31 191 PRO A O 1
ATOM 1529 N N . GLY A 1 192 ? -4.306 -13.991 14.836 1.00 72.81 192 GLY A N 1
ATOM 1530 C CA . GLY A 1 192 ? -5.360 -14.615 14.039 1.00 72.81 192 GLY A CA 1
ATOM 1531 C C . GLY A 1 192 ? -5.181 -14.435 12.535 1.00 72.81 192 GLY A C 1
ATOM 1532 O O . GLY A 1 192 ? -4.239 -13.789 12.071 1.00 72.81 192 GLY A O 1
ATOM 1533 N N . GLU A 1 193 ? -6.088 -15.046 11.777 1.00 83.25 193 GLU A N 1
ATOM 1534 C CA . GLU A 1 193 ? -6.147 -14.930 10.322 1.00 83.25 193 GLU A CA 1
ATOM 1535 C C . GLU A 1 193 ? -6.858 -13.634 9.919 1.00 83.25 193 GLU A C 1
ATOM 1537 O O . GLU A 1 193 ? -7.863 -13.244 10.519 1.00 83.25 193 GLU A O 1
ATOM 1542 N N . TYR A 1 194 ? -6.327 -12.956 8.902 1.00 93.56 194 TYR A N 1
ATOM 1543 C CA . TYR A 1 194 ? -6.989 -11.793 8.327 1.00 93.56 194 TYR A CA 1
ATOM 1544 C C . TYR A 1 194 ? -7.935 -12.243 7.224 1.00 93.56 194 TYR A C 1
ATOM 1546 O O . TYR A 1 194 ? -7.537 -12.975 6.320 1.00 93.56 194 TYR A O 1
ATOM 1554 N N . ILE A 1 195 ? -9.161 -11.734 7.261 1.00 94.25 195 ILE A N 1
ATOM 1555 C CA . ILE A 1 195 ? -10.132 -11.916 6.188 1.00 94.25 195 ILE A CA 1
ATOM 1556 C C . ILE A 1 195 ? -10.002 -10.790 5.154 1.00 94.25 195 ILE A C 1
ATOM 1558 O O . ILE A 1 195 ? -9.668 -9.653 5.518 1.00 94.25 195 ILE A O 1
ATOM 1562 N N . PRO A 1 196 ? -10.258 -11.073 3.865 1.00 96.31 196 PRO A N 1
ATOM 1563 C CA . PRO A 1 196 ? -10.324 -10.030 2.854 1.00 96.31 196 PRO A CA 1
ATOM 1564 C C . PRO A 1 196 ? -11.572 -9.180 3.097 1.00 96.31 196 PRO A C 1
ATOM 1566 O O . PRO A 1 196 ? -12.683 -9.699 3.174 1.00 96.31 196 PRO A O 1
ATOM 1569 N N . ILE A 1 197 ? -11.391 -7.867 3.205 1.00 96.75 197 ILE A N 1
ATOM 1570 C CA . ILE A 1 197 ? -12.484 -6.892 3.319 1.00 96.75 197 ILE A CA 1
ATOM 1571 C C . ILE A 1 197 ? -12.752 -6.261 1.952 1.00 96.75 197 ILE A C 1
ATOM 1573 O O . ILE A 1 197 ? -13.901 -6.101 1.552 1.00 96.75 197 ILE A O 1
ATOM 1577 N N . MET A 1 198 ? -11.691 -5.903 1.225 1.00 96.19 198 MET A N 1
ATOM 1578 C CA . MET A 1 198 ? -11.777 -5.378 -0.135 1.00 96.19 198 MET A CA 1
ATOM 1579 C C . MET A 1 198 ? -10.547 -5.798 -0.927 1.00 96.19 198 MET A C 1
ATOM 1581 O O . MET A 1 198 ? -9.426 -5.743 -0.433 1.00 96.19 198 MET A O 1
ATOM 1585 N N . THR A 1 199 ? -10.765 -6.199 -2.171 1.00 95.50 199 THR A N 1
ATOM 1586 C CA . THR A 1 199 ? -9.705 -6.417 -3.152 1.00 95.50 199 THR A CA 1
ATOM 1587 C C . THR A 1 199 ? -10.131 -5.754 -4.445 1.00 95.50 199 THR A C 1
ATOM 1589 O O . THR A 1 199 ? -11.219 -6.031 -4.953 1.00 95.50 199 THR A O 1
ATOM 1592 N N . HIS A 1 200 ? -9.275 -4.913 -5.000 1.00 92.50 200 HIS A N 1
ATOM 1593 C CA . HIS A 1 200 ? -9.469 -4.314 -6.308 1.00 92.50 200 HIS A CA 1
ATOM 1594 C C . HIS A 1 200 ? -8.233 -4.593 -7.151 1.00 92.50 200 HIS A C 1
ATOM 1596 O O . HIS A 1 200 ? -7.115 -4.208 -6.806 1.00 92.50 200 HIS A O 1
ATOM 1602 N N . ASN A 1 201 ? -8.427 -5.343 -8.234 1.00 87.88 201 ASN A N 1
ATOM 1603 C CA . ASN A 1 201 ? -7.386 -5.523 -9.233 1.00 87.88 201 ASN A CA 1
ATOM 1604 C C . ASN A 1 201 ? -7.528 -4.420 -10.273 1.00 87.88 201 ASN A C 1
ATOM 1606 O O . ASN A 1 201 ? -8.658 -4.095 -10.631 1.00 87.88 201 ASN A O 1
ATOM 1610 N N . ARG A 1 202 ? -6.398 -3.910 -10.773 1.00 77.19 202 ARG A N 1
ATOM 1611 C CA . ARG A 1 202 ? -6.317 -2.820 -11.757 1.00 77.19 202 ARG A CA 1
ATOM 1612 C C . ARG A 1 202 ? -7.447 -2.904 -12.781 1.00 77.19 202 ARG A C 1
ATOM 1614 O O . ARG A 1 202 ? -7.454 -3.798 -13.626 1.00 77.19 202 ARG A O 1
ATOM 1621 N N . ALA A 1 203 ? -8.406 -1.993 -12.683 1.00 61.53 203 ALA A N 1
ATOM 1622 C CA . ALA A 1 203 ? -9.574 -1.986 -13.549 1.00 61.53 203 ALA A CA 1
ATOM 1623 C C . ALA A 1 203 ? -10.198 -0.595 -13.556 1.00 61.53 203 ALA A C 1
ATOM 1625 O O . ALA A 1 203 ? -10.946 -0.254 -12.643 1.00 61.53 203 ALA A O 1
ATOM 1626 N N . CYS A 1 204 ? -9.862 0.169 -14.598 1.00 55.47 204 CYS A N 1
ATOM 1627 C CA . CYS A 1 204 ? -10.619 1.291 -15.146 1.00 55.47 204 CYS A CA 1
ATOM 1628 C C . CYS A 1 204 ? -10.240 1.453 -16.630 1.00 55.47 204 CYS A C 1
ATOM 1630 O O . CY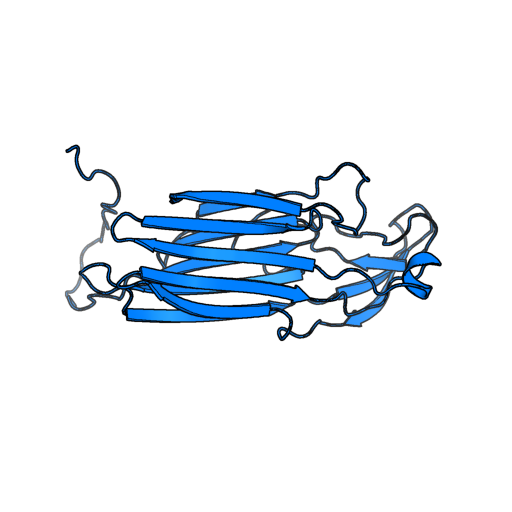S A 1 204 ? -9.084 1.241 -16.987 1.00 55.47 204 CYS A O 1
ATOM 1632 N N . ASP A 1 205 ? -11.219 1.806 -17.468 1.00 37.28 205 ASP A N 1
ATOM 1633 C CA . ASP A 1 205 ? -11.315 1.641 -18.938 1.00 37.28 205 ASP A CA 1
ATOM 1634 C C . ASP A 1 205 ? -10.218 2.248 -19.855 1.00 37.28 205 ASP A C 1
ATOM 1636 O O . ASP A 1 205 ? -10.415 2.354 -21.063 1.00 37.28 205 ASP A O 1
ATOM 1640 N N . PHE A 1 206 ? -9.030 2.595 -19.352 1.00 35.53 206 PHE A N 1
ATOM 1641 C CA . PHE A 1 206 ? -7.899 3.088 -20.161 1.00 35.53 206 PHE A CA 1
ATOM 1642 C C . PHE A 1 206 ? -6.694 2.131 -20.221 1.00 35.53 206 PHE A C 1
ATOM 1644 O O . PHE A 1 206 ? -5.558 2.544 -20.459 1.00 35.53 206 PHE A O 1
ATOM 1651 N N . GLY A 1 207 ? -6.946 0.827 -20.086 1.00 41.34 207 GLY A N 1
ATOM 1652 C CA . GLY A 1 207 ? -5.946 -0.221 -20.300 1.00 41.34 207 GLY A CA 1
ATOM 1653 C C . GLY A 1 207 ? -5.000 -0.451 -19.108 1.00 41.34 207 GLY A C 1
ATOM 1654 O O . GLY A 1 207 ? -5.149 0.169 -18.059 1.00 41.34 207 GLY A O 1
ATOM 1655 N N . PRO A 1 208 ? -4.017 -1.362 -19.241 1.00 41.78 208 PRO A N 1
ATOM 1656 C CA . PRO A 1 208 ? -3.156 -1.840 -18.147 1.00 41.78 208 PRO A CA 1
ATOM 1657 C C . PRO A 1 208 ? -2.101 -0.819 -17.655 1.00 41.78 208 PRO A C 1
ATOM 1659 O O . PRO A 1 208 ? -1.051 -1.204 -17.138 1.00 41.78 208 PRO A O 1
ATOM 1662 N N . GLY A 1 209 ? -2.341 0.480 -17.842 1.00 46.84 209 GLY A N 1
ATOM 1663 C CA . GLY A 1 209 ? -1.402 1.552 -17.521 1.00 46.84 209 GLY A CA 1
ATOM 1664 C C . GLY A 1 209 ? -1.238 1.818 -16.020 1.00 46.84 209 GLY A C 1
ATOM 1665 O O . GLY A 1 209 ? -2.095 1.494 -15.204 1.00 46.84 209 GLY A O 1
ATOM 1666 N N . LEU A 1 210 ? -0.122 2.469 -15.672 1.00 51.56 210 LEU A N 1
ATOM 1667 C CA . LEU A 1 210 ? 0.195 2.956 -14.317 1.00 51.56 210 LEU A CA 1
ATOM 1668 C C . LEU A 1 210 ? -0.754 4.052 -13.815 1.00 51.56 210 LEU A C 1
ATOM 1670 O O . LEU A 1 210 ? -0.747 4.371 -12.632 1.00 51.56 210 LEU A O 1
ATOM 1674 N N . ALA A 1 211 ? -1.517 4.676 -14.708 1.00 56.59 211 ALA A N 1
ATOM 1675 C CA . ALA A 1 211 ? -2.272 5.864 -14.374 1.00 56.59 211 ALA A CA 1
ATOM 1676 C C . ALA A 1 211 ? -3.698 5.495 -13.950 1.00 56.59 211 ALA A C 1
ATOM 1678 O O . ALA A 1 211 ? -4.602 5.353 -14.774 1.00 56.59 211 ALA A O 1
ATOM 1679 N N . GLY A 1 212 ? -3.887 5.333 -12.641 1.00 56.59 212 GLY A N 1
ATOM 1680 C CA . GLY A 1 212 ? -5.178 5.119 -11.991 1.00 56.59 212 GLY A CA 1
ATOM 1681 C C . GLY A 1 212 ? -6.061 6.369 -12.009 1.00 56.59 212 GLY A C 1
ATOM 1682 O O . GLY A 1 212 ? -6.504 6.823 -10.965 1.00 56.59 212 GLY A O 1
ATOM 1683 N N . PHE A 1 213 ? -6.328 6.947 -13.185 1.00 66.00 213 PHE A N 1
ATOM 1684 C CA . PHE A 1 213 ? -7.053 8.220 -13.326 1.00 66.00 213 PHE A CA 1
ATOM 1685 C C . PHE A 1 213 ? -8.521 8.182 -12.867 1.00 66.00 213 PHE A C 1
ATOM 1687 O O . PHE A 1 213 ? -9.171 9.224 -12.791 1.00 66.00 213 PHE A O 1
ATOM 1694 N N . CYS A 1 214 ? -9.065 7.004 -12.568 1.00 75.19 214 CYS A N 1
ATOM 1695 C CA . CYS A 1 214 ? -10.392 6.864 -11.984 1.00 75.19 214 CYS A CA 1
ATOM 1696 C C . CYS A 1 214 ? -10.316 6.770 -10.457 1.00 75.19 214 CYS A C 1
ATOM 1698 O O . CYS A 1 214 ? -9.298 6.374 -9.893 1.00 75.19 214 CYS A O 1
ATOM 1700 N N . LYS A 1 215 ? -11.436 7.065 -9.795 1.00 84.81 215 LYS A N 1
ATOM 1701 C CA . LYS A 1 215 ? -11.600 6.836 -8.360 1.00 84.81 215 LYS A CA 1
ATOM 1702 C C . LYS A 1 215 ? -12.639 5.756 -8.119 1.00 84.81 215 LYS A C 1
ATOM 1704 O O . LYS A 1 215 ? -13.757 5.850 -8.623 1.00 84.81 215 LYS A O 1
ATOM 1709 N N . VAL A 1 216 ? -12.284 4.775 -7.306 1.00 88.81 216 VAL A N 1
ATOM 1710 C CA . VAL A 1 216 ? -13.180 3.728 -6.821 1.00 88.81 216 VAL A CA 1
ATOM 1711 C C . VAL A 1 216 ? -13.546 4.067 -5.385 1.00 88.81 216 VAL A C 1
ATOM 1713 O O . VAL A 1 216 ? -12.665 4.231 -4.547 1.00 88.81 216 VAL A O 1
ATOM 1716 N N . ASN A 1 217 ? -14.840 4.200 -5.102 1.00 92.06 217 ASN A N 1
ATOM 1717 C CA . ASN A 1 217 ? -15.344 4.458 -3.754 1.00 92.06 217 ASN A CA 1
ATOM 1718 C C . ASN A 1 217 ? -15.826 3.152 -3.124 1.00 92.06 217 ASN A C 1
ATOM 1720 O O . ASN A 1 217 ? -16.379 2.298 -3.817 1.00 92.06 217 ASN A O 1
ATOM 1724 N N . PHE A 1 218 ? -15.683 3.022 -1.810 1.00 93.62 218 PHE A N 1
ATOM 1725 C CA . PHE A 1 218 ? -16.185 1.868 -1.072 1.00 93.62 218 PHE A CA 1
ATOM 1726 C C . PHE A 1 218 ? -16.825 2.281 0.255 1.00 93.62 218 PHE A C 1
ATOM 1728 O O . PHE A 1 218 ? -16.440 3.267 0.885 1.00 93.62 218 PHE A O 1
ATOM 1735 N N . ASN A 1 219 ? -17.824 1.502 0.668 1.00 95.88 219 ASN A N 1
ATOM 1736 C CA . ASN A 1 219 ? -18.486 1.584 1.965 1.00 95.88 219 ASN A CA 1
ATOM 1737 C C . ASN A 1 219 ? -18.841 0.160 2.405 1.00 95.88 219 ASN A C 1
ATOM 1739 O O . ASN A 1 219 ? -19.637 -0.509 1.748 1.00 95.88 219 ASN A O 1
ATOM 1743 N N . ILE A 1 220 ? -18.198 -0.314 3.468 1.00 95.38 220 ILE A N 1
ATOM 1744 C CA . ILE A 1 220 ? -18.210 -1.710 3.901 1.00 95.38 220 ILE A CA 1
ATOM 1745 C C . ILE A 1 220 ? -18.536 -1.752 5.391 1.00 95.38 220 ILE A C 1
ATOM 1747 O O . ILE A 1 220 ? -17.955 -1.006 6.175 1.00 95.38 220 ILE A O 1
ATOM 1751 N N . LYS A 1 221 ? -19.454 -2.633 5.790 1.00 93.00 221 LYS A N 1
ATOM 1752 C CA . LYS A 1 221 ? -19.767 -2.914 7.197 1.00 93.00 221 LYS A CA 1
ATOM 1753 C C . LYS A 1 221 ? -19.249 -4.301 7.557 1.00 93.00 221 LYS A C 1
ATOM 1755 O O . LYS A 1 221 ? -19.424 -5.222 6.762 1.00 93.00 221 LYS A O 1
ATOM 1760 N N . ILE A 1 222 ? -18.621 -4.412 8.724 1.00 89.25 222 ILE A N 1
ATOM 1761 C CA . ILE A 1 222 ? -17.969 -5.620 9.245 1.00 89.25 222 ILE A CA 1
ATOM 1762 C C . ILE A 1 222 ? -18.534 -5.915 10.626 1.00 89.25 222 ILE A C 1
ATOM 1764 O O . ILE A 1 222 ? -18.502 -4.984 11.467 1.00 89.25 222 ILE A O 1
#

Foldseek 3Di:
DDDDPDDDPDDDDDDDDDDPDDPDFWKKKKKKFAWACCQWDAQDLQFQKIKGTQVDDDDRPRPGTQKMKMKMFTAGPLRAGPDIDIDIAGHKIWIWGADRPDNPDTDTDDIDTWDRPQWDWDFPPDDPRKTKIKIWGFTADPDQHDDPVSVVDPDGGWTKMWIWIDDSVFIKIWIKTFLDDKMWMWMDIPPDDTDTQDTHHRDDDPPPHRGSVDMDIDIGTD

Secondary structure (DSSP, 8-state):
-----S--------S----------EEEEEEEEEE--SSEE-SSTT-SEEEE-------TT-S--SEEEEEEEEE-TT--EEEEEEEEEEPEEEEEE--TT-SSS-EEEEEEE--GGGEEEEEEE-STT-EEEEEEEEE--SSPPPSHHHHHSPPP-EEEEEEEEEETTEEEEEEEEESSSEEEEEEEEESSPPEEEEEE-S-SSS-S-S---SEEEEEEE-

pLDDT: mean 80.49, std 20.17, range [29.14, 97.81]

Solvent-accessible surface area (backbone atoms only — not comparable to full-atom values): 12917 Å² total; per-residue (Å²): 141,78,81,95,81,82,86,80,83,80,81,85,75,82,89,81,84,91,79,92,80,72,92,65,60,54,26,41,34,39,39,38,39,30,31,38,52,45,60,63,46,48,77,38,83,91,46,37,58,27,36,53,40,47,56,45,81,92,62,93,81,60,90,62,34,50,36,37,41,36,45,34,41,30,23,48,99,82,64,48,78,76,50,74,49,78,47,74,45,53,30,74,44,35,39,25,43,24,45,73,90,42,82,84,56,60,44,83,73,51,70,40,61,43,71,52,79,31,55,42,75,41,83,41,80,44,83,87,89,37,47,30,40,34,40,42,36,55,35,63,62,68,64,83,61,78,49,82,66,45,74,76,37,84,70,79,44,48,44,36,38,39,38,41,38,50,52,96,87,38,40,38,40,36,37,37,31,38,24,21,58,24,39,37,32,26,33,33,48,56,91,66,72,66,44,82,75,44,77,45,69,64,66,56,100,76,62,96,48,69,74,27,85,48,78,48,74,50,77,46,78,87